Protein 5D55 (pdb70)

Sequence (290 aa):
GSADITLMMNHKYMGNLLHDGVKLATGRIICCQDTHSGFRVWINARRQEGGGAGKYIVQSTEGPQHNLRIRIGGNNGWSSSSFVEKGIQGVFNTIKEDASIFYIEVDGNQQVHPGKYLFSVSGECCYIHMQIPLCQAATITAQHTVEKLNSADITLMNHKYMGNLLHDGVKLATGRIICCQDTHSGFRVWINARQEGGGAGKYIVQSTEGPQHNLRIRIGGNGWSSSFVEKGIQGVFNTIKEDASSIFYIEVDGNQQVHPGKYLFSVSGECCYIHMDNKQEFIPLCQAATITAQHTVEKLN

B-factor: mean 34.09, std 12.56, range [4.33, 94.19]

Foldseek 3Di:
DWKDKDKAADDDDAQWFAWFAFGIKMKIFDPDFFQWKFKAWPADDPVPFAQKHWWDFPVDNPWIFIWGKDDPQWDDDRDPPDHTIMGRDRDGMDMITTTGHHTDRGDDGHTDIHMDMFTHHPPVGGDDDDDDDDDDDDDDDPD/DKDKDKAADDDPAQQFAWFAFGIKMKIFDPDFFQWKWKAWDAQAVPVVSHFGWWWFDPDDTDIFGKAKADPQWADDDPPDDGTIIGGDRDGMDMITITGHHGDRTDDGHTDIDMDMFGWHADDVDVGTDGDDDDDDDDDDDDDDDPD

Structure (mmCIF, N/CA/C/O backbone):
data_5D55
#
_entry.id   5D55
#
_cell.length_a   112.294
_cell.length_b   112.294
_cell.length_c   61.652
_cell.angle_alpha   90.00
_cell.angle_beta   90.00
_cell.angle_gamma   90.00
#
_symmetry.space_group_name_H-M   'P 43 21 2'
#
loop_
_entity.id
_entity.type
_entity.pdbx_description
1 polymer 'HdaB,HdaA (Adhesin), HUS-associated diffuse adherence'
2 non-polymer 'CITRATE ANION'
3 non-polymer 'IODIDE ION'
4 water water
#
loop_
_atom_site.group_PDB
_atom_site.id
_atom_site.type_symbol
_atom_site.label_atom_id
_atom_site.label_alt_id
_atom_site.label_comp_id
_atom_site.label_asym_id
_atom_site.label_entity_id
_atom_site.label_seq_id
_atom_site.pdbx_PDB_ins_code
_atom_site.Cartn_x
_atom_site.Cartn_y
_atom_site.Cartn_z
_atom_site.occupancy
_atom_site.B_iso_or_equiv
_atom_site.auth_seq_id
_atom_site.auth_comp_id
_atom_site.auth_asym_id
_atom_site.auth_atom_id
_atom_site.pdbx_PDB_model_num
ATOM 1 N N . GLY A 1 10 ? 25.277 0.159 9.361 1.00 57.46 -1 GLY A N 1
ATOM 2 C CA . GLY A 1 10 ? 25.063 1.152 8.342 1.00 53.78 -1 GLY A CA 1
ATOM 3 C C . GLY A 1 10 ? 26.246 2.067 8.175 1.00 54.21 -1 GLY A C 1
ATOM 4 O O . GLY A 1 10 ? 26.096 3.193 7.762 1.00 53.30 -1 GLY A O 1
ATOM 5 N N . SER A 1 11 ? 27.428 1.575 8.471 1.00 52.29 0 SER A N 1
ATOM 6 C CA . SER A 1 11 ? 28.610 2.381 8.325 1.00 52.77 0 SER A CA 1
ATOM 7 C C . SER A 1 11 ? 29.000 2.519 6.870 1.00 50.39 0 SER A C 1
ATOM 8 O O . SER A 1 11 ? 28.951 1.580 6.130 1.00 51.51 0 SER A O 1
ATOM 11 N N . ALA A 1 12 ? 29.403 3.711 6.484 1.00 45.94 1 ALA A N 1
ATOM 12 C CA . ALA A 1 12 ? 29.888 3.953 5.166 1.00 42.61 1 ALA A CA 1
ATOM 13 C C . ALA A 1 12 ? 31.298 3.451 5.010 1.00 42.32 1 ALA A C 1
ATOM 14 O O . ALA A 1 12 ? 32.0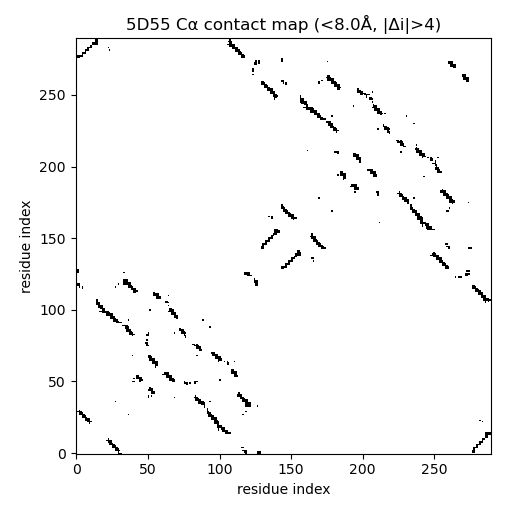12 3.308 5.949 1.00 45.16 1 ALA A O 1
ATOM 16 N N . ASP A 1 13 ? 31.677 3.216 3.757 1.00 39.88 2 ASP A N 1
ATOM 17 C CA . ASP A 1 13 ? 33.048 2.890 3.388 1.00 39.45 2 ASP A CA 1
ATOM 18 C C . ASP A 1 13 ? 33.556 3.974 2.441 1.00 36.96 2 ASP A C 1
ATOM 19 O O . ASP A 1 13 ? 32.979 4.200 1.378 1.00 34.82 2 ASP A O 1
ATOM 22 N N . ILE A 1 14 ? 34.630 4.650 2.837 1.00 35.36 3 ILE A N 1
ATOM 23 C CA . ILE A 1 14 ? 35.119 5.801 2.110 1.00 34.99 3 ILE A CA 1
ATOM 24 C C . ILE A 1 14 ? 36.576 5.678 1.619 1.00 35.37 3 ILE A C 1
ATOM 25 O O . ILE A 1 14 ? 37.462 5.419 2.373 1.00 34.78 3 ILE A O 1
ATOM 30 N N . THR A 1 15 ? 36.770 5.861 0.325 1.00 33.93 4 THR A N 1
ATOM 31 C CA . THR A 1 15 ? 38.098 5.817 -0.293 1.00 33.18 4 THR A CA 1
ATOM 32 C C . THR A 1 15 ? 38.430 7.207 -0.833 1.00 32.12 4 THR A C 1
ATOM 33 O O . THR A 1 15 ? 37.521 7.987 -1.148 1.00 28.93 4 THR A O 1
ATOM 37 N N . LEU A 1 16 ? 39.722 7.503 -0.950 1.00 30.48 5 LEU A N 1
ATOM 38 C CA . LEU A 1 16 ? 40.176 8.798 -1.441 1.00 31.48 5 LEU A CA 1
ATOM 39 C C . LEU A 1 16 ? 41.444 8.627 -2.269 1.00 31.16 5 LEU A C 1
ATOM 40 O O . LEU A 1 16 ? 42.472 8.199 -1.759 1.00 34.67 5 LEU A O 1
ATOM 45 N N . MET A 1 17 ? 41.351 8.966 -3.550 1.00 32.26 6 MET A N 1
ATOM 46 C CA A MET A 1 17 ? 42.474 8.825 -4.472 0.50 32.72 6 MET A CA 1
ATOM 47 C CA B MET A 1 17 ? 42.458 8.824 -4.495 0.50 32.90 6 MET A CA 1
ATOM 48 C C . MET A 1 17 ? 43.116 10.182 -4.762 1.00 31.64 6 MET A C 1
ATOM 49 O O . MET A 1 17 ? 42.486 11.074 -5.320 1.00 29.88 6 MET A O 1
ATOM 58 N N . ASN A 1 18 ? 44.378 10.330 -4.365 1.00 31.49 7 ASN A N 1
ATOM 59 C CA . ASN A 1 18 ? 45.138 11.554 -4.639 1.00 31.19 7 ASN A CA 1
ATOM 60 C C . ASN A 1 18 ? 45.507 11.660 -6.115 1.00 30.59 7 ASN A C 1
ATOM 61 O O . ASN A 1 18 ? 45.716 10.652 -6.772 1.00 30.80 7 ASN A O 1
ATOM 66 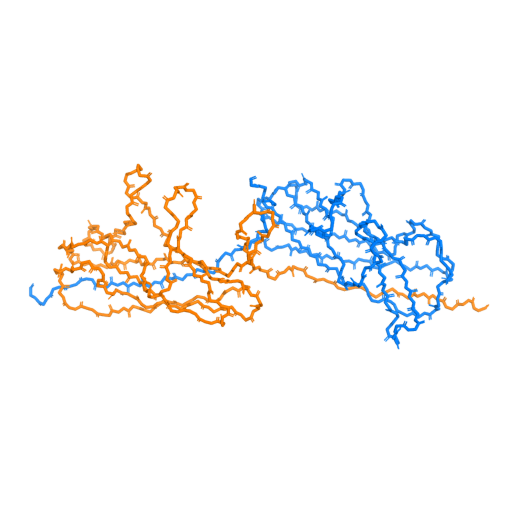N N . HIS A 1 19 ? 45.587 12.881 -6.632 1.00 29.04 8 HIS A N 1
ATOM 67 C CA . HIS A 1 19 ? 46.019 13.100 -8.008 1.00 30.24 8 HIS A CA 1
ATOM 68 C C . HIS A 1 19 ? 47.262 13.979 -8.040 1.00 30.19 8 HIS A C 1
ATOM 69 O O . HIS A 1 19 ? 47.310 15.000 -7.368 1.00 29.83 8 HIS A O 1
ATOM 76 N N . LYS A 1 20 ? 48.228 13.587 -8.829 1.00 30.42 9 LYS A N 1
ATOM 77 C CA . LYS A 1 20 ? 49.481 14.278 -8.933 1.00 32.20 9 LYS A CA 1
ATOM 78 C C . LYS A 1 20 ? 49.423 15.353 -9.981 1.00 31.46 9 LYS A C 1
ATOM 79 O O . LYS A 1 20 ? 48.889 15.153 -11.017 1.00 33.42 9 LYS A O 1
ATOM 83 N N . TYR A 1 21 ? 49.982 16.497 -9.659 1.00 32.12 10 TYR A N 1
ATOM 84 C CA . TYR A 1 21 ? 50.108 17.581 -10.603 1.00 33.58 10 TYR A CA 1
ATOM 85 C C . TYR A 1 21 ? 51.522 18.184 -10.578 1.00 33.35 10 TYR A C 1
ATOM 86 O O . TYR A 1 21 ? 52.239 18.080 -9.629 1.00 35.50 10 TYR A O 1
ATOM 95 N N . MET A 1 22 ? 51.900 18.810 -11.660 1.00 34.48 11 MET A N 1
ATOM 96 C CA . MET A 1 22 ? 53.181 19.462 -11.733 1.00 36.06 11 MET A CA 1
ATOM 97 C C . MET A 1 22 ? 53.118 20.886 -11.213 1.00 34.67 11 MET A C 1
ATOM 98 O O . MET A 1 22 ? 52.213 21.595 -11.500 1.00 34.24 11 MET A O 1
ATOM 100 N N . GLY A 1 23 ? 54.113 21.287 -10.464 1.00 33.53 12 GLY A N 1
ATOM 101 C CA . GLY A 1 23 ? 54.215 22.657 -10.045 1.00 31.81 12 GLY A CA 1
ATOM 102 C C . GLY A 1 23 ? 53.304 23.132 -8.929 1.00 30.85 12 GLY A C 1
ATOM 103 O O . GLY A 1 23 ? 52.509 22.402 -8.418 1.00 28.83 12 GLY A O 1
ATOM 104 N N . ASN A 1 24 ? 53.464 24.392 -8.563 1.00 29.22 13 ASN A N 1
ATOM 105 C CA . ASN A 1 24 ? 52.791 24.949 -7.426 1.00 27.49 13 ASN A CA 1
ATOM 106 C C . ASN A 1 24 ? 51.828 26.079 -7.693 1.00 27.46 13 ASN A C 1
ATOM 107 O O . ASN A 1 24 ? 51.463 26.780 -6.804 1.00 27.06 13 ASN A O 1
ATOM 112 N N . LEU A 1 25 ? 51.398 26.225 -8.919 1.00 26.51 14 LEU A N 1
ATOM 113 C CA . LEU A 1 25 ? 50.341 27.144 -9.208 1.00 26.01 14 LEU A CA 1
ATOM 114 C C . LEU A 1 25 ? 49.026 26.387 -9.360 1.00 26.50 14 LEU A C 1
ATOM 115 O O . LEU A 1 25 ? 48.797 25.732 -10.318 1.00 26.24 14 LEU A O 1
ATOM 120 N N . LEU A 1 26 ? 48.180 26.504 -8.360 1.00 25.12 15 LEU A N 1
ATOM 121 C CA . LEU A 1 26 ? 46.976 25.681 -8.323 1.00 24.39 15 LEU A CA 1
ATOM 122 C C . LEU A 1 26 ? 45.763 26.560 -8.637 1.00 24.28 15 LEU A C 1
ATOM 123 O O . LEU A 1 26 ? 45.406 27.446 -7.866 1.00 22.71 15 LEU A O 1
ATOM 128 N N . HIS A 1 27 ? 45.174 26.327 -9.802 1.00 25.35 16 HIS A N 1
ATOM 129 C CA . HIS A 1 27 ? 43.981 27.030 -10.244 1.00 27.50 16 HIS A CA 1
ATOM 130 C C . HIS A 1 27 ? 42.748 26.517 -9.503 1.00 26.60 16 HIS A C 1
ATOM 131 O O . HIS A 1 27 ? 42.651 25.321 -9.218 1.00 25.11 16 HIS A O 1
ATOM 138 N N . ASP A 1 28 ? 41.819 27.429 -9.201 1.00 24.81 17 ASP A N 1
ATOM 139 C CA . ASP A 1 28 ? 40.521 27.092 -8.625 1.00 25.44 17 ASP A CA 1
ATOM 140 C C . ASP A 1 28 ? 39.823 25.948 -9.373 1.00 25.26 17 ASP A C 1
ATOM 141 O O . ASP A 1 28 ? 39.794 25.930 -10.598 1.00 25.78 17 ASP A O 1
ATOM 146 N N . GLY A 1 29 ? 39.260 25.013 -8.618 1.00 25.88 18 GLY A N 1
ATOM 147 C CA . GLY A 1 29 ? 38.503 23.899 -9.200 1.00 26.66 18 GLY A CA 1
ATOM 148 C C . GLY A 1 29 ? 39.320 22.677 -9.590 1.00 28.18 18 GLY A C 1
ATOM 149 O O . GLY A 1 29 ? 38.747 21.631 -9.916 1.00 27.32 18 GLY A O 1
ATOM 150 N N . VAL A 1 30 ? 40.649 22.786 -9.563 1.00 26.99 19 VAL A N 1
ATOM 151 C CA . VAL A 1 30 ? 41.510 21.616 -9.870 1.00 27.08 19 VAL A CA 1
ATOM 152 C C . VAL A 1 30 ? 41.242 20.489 -8.864 1.00 24.83 19 VAL A C 1
ATOM 153 O O . VAL A 1 30 ? 41.205 20.733 -7.668 1.00 23.96 19 VAL A O 1
ATOM 157 N N . LYS A 1 31 ? 41.052 19.263 -9.351 1.00 26.03 20 LYS A N 1
ATOM 158 C CA . LYS A 1 31 ? 40.698 18.150 -8.467 1.00 25.72 20 LYS A CA 1
ATOM 159 C C . LYS A 1 31 ? 41.957 17.526 -7.881 1.00 25.31 20 LYS A C 1
ATOM 160 O O . LYS A 1 31 ? 42.712 16.840 -8.572 1.00 26.24 20 LYS A O 1
ATOM 166 N N . LEU A 1 32 ? 42.186 17.781 -6.605 1.00 23.21 21 LEU A N 1
ATOM 167 C CA . LEU A 1 32 ? 43.364 17.270 -5.933 1.00 23.90 21 LEU A CA 1
ATOM 168 C C . LEU A 1 32 ? 43.205 15.824 -5.501 1.00 23.25 21 LEU A C 1
ATOM 169 O O . LEU A 1 32 ? 44.197 15.091 -5.423 1.00 23.58 21 LEU A O 1
ATOM 174 N N . ALA A 1 33 ? 41.965 15.425 -5.220 1.00 22.26 22 ALA A N 1
ATOM 175 C CA . ALA A 1 33 ? 41.660 14.049 -4.843 1.00 24.10 22 ALA A CA 1
ATOM 176 C C . ALA A 1 33 ? 40.248 13.681 -5.257 1.00 25.33 22 ALA A C 1
ATOM 177 O O . ALA A 1 33 ? 39.348 14.540 -5.281 1.00 25.63 22 ALA A O 1
ATOM 179 N N . THR A 1 34 ? 40.073 12.425 -5.602 1.00 25.60 23 THR A N 1
ATOM 180 C CA . THR A 1 34 ? 38.779 11.880 -5.905 1.00 25.62 23 THR A CA 1
ATOM 181 C C . THR A 1 34 ? 38.326 10.938 -4.813 1.00 27.01 23 THR A C 1
ATOM 182 O O . THR A 1 34 ? 39.011 10.034 -4.449 1.00 28.43 23 THR A O 1
ATOM 186 N N . GLY A 1 35 ? 37.161 11.220 -4.287 1.00 25.13 24 GLY A N 1
ATOM 187 C CA . GLY A 1 35 ? 36.614 10.446 -3.222 1.00 25.74 24 GLY A CA 1
ATOM 188 C C . GLY A 1 35 ? 35.393 9.650 -3.630 1.00 26.91 24 GLY A C 1
ATOM 189 O O . GLY A 1 35 ? 34.659 10.023 -4.476 1.00 25.02 24 GLY A O 1
ATOM 190 N N . ARG A 1 36 ? 35.215 8.522 -2.977 1.00 29.82 25 ARG A N 1
ATOM 191 C CA . ARG A 1 36 ? 34.036 7.702 -3.130 1.00 32.27 25 ARG A CA 1
ATOM 192 C C . ARG A 1 36 ? 33.512 7.235 -1.783 1.00 31.35 25 ARG A C 1
ATOM 193 O O . ARG A 1 36 ? 34.253 6.791 -0.952 1.00 33.15 25 ARG A O 1
ATOM 201 N N . ILE A 1 37 ? 32.201 7.350 -1.595 1.00 29.09 26 ILE A N 1
ATOM 202 C CA . ILE A 1 37 ? 31.567 6.938 -0.348 1.00 28.25 26 ILE A CA 1
ATOM 203 C C . ILE A 1 37 ? 30.470 5.910 -0.602 1.00 28.92 26 ILE A C 1
ATOM 204 O O . ILE A 1 37 ? 29.563 6.140 -1.402 1.00 27.75 26 ILE A O 1
ATOM 209 N N . ILE A 1 38 ? 30.560 4.775 0.084 1.00 31.14 27 ILE A N 1
ATOM 210 C CA . ILE A 1 38 ? 29.576 3.709 -0.066 1.00 31.86 27 ILE A CA 1
ATOM 211 C C . ILE A 1 38 ? 28.772 3.517 1.215 1.00 31.66 27 ILE A C 1
ATOM 212 O O . ILE A 1 38 ? 29.263 3.781 2.313 1.00 31.05 27 ILE A O 1
ATOM 217 N N . CYS A 1 39 ? 27.535 3.055 1.068 1.00 33.90 28 CYS A N 1
ATOM 218 C CA A CYS A 1 39 ? 26.562 2.700 2.024 0.50 33.43 28 CYS A CA 1
ATOM 219 C CA B CYS A 1 39 ? 26.641 2.702 2.070 0.50 32.92 28 CYS A CA 1
ATOM 220 C C . CYS A 1 39 ? 25.652 1.533 1.589 1.00 33.03 28 CYS A C 1
ATOM 221 O O . CYS A 1 39 ? 24.832 1.731 0.693 1.00 31.18 28 CYS A O 1
ATOM 226 N N . GLN A 1 40 ? 25.972 0.318 2.022 1.00 34.01 29 GLN A N 1
ATOM 227 C CA . GLN A 1 40 ? 25.364 -0.881 1.457 1.00 35.27 29 GLN A CA 1
ATOM 228 C C . GLN A 1 40 ? 23.948 -1.083 1.986 1.00 35.58 29 GLN A C 1
ATOM 229 O O . GLN A 1 40 ? 23.205 -1.931 1.490 1.00 36.48 29 GLN A O 1
ATOM 231 N N . ASP A 1 41 ? 23.580 -0.299 2.994 1.00 32.80 30 ASP A N 1
ATOM 232 C CA . ASP A 1 41 ? 22.237 -0.391 3.598 1.00 32.51 30 ASP A CA 1
ATOM 233 C C . ASP A 1 41 ? 21.287 0.730 3.148 1.00 31.36 30 ASP A C 1
ATOM 234 O O . ASP A 1 41 ? 21.727 1.768 2.652 1.00 31.84 30 ASP A O 1
ATOM 238 N N . THR A 1 42 ? 19.987 0.522 3.340 1.00 30.99 31 THR A N 1
ATOM 239 C CA . THR A 1 42 ? 18.968 1.538 3.060 1.00 29.85 31 THR A CA 1
ATOM 240 C C . THR A 1 42 ? 19.375 2.906 3.639 1.00 28.45 31 THR A C 1
ATOM 241 O O . THR A 1 42 ? 19.696 3.005 4.819 1.00 28.04 31 THR A O 1
ATOM 245 N N . HIS A 1 43 ? 19.355 3.943 2.809 1.00 26.02 32 HIS A N 1
ATOM 246 C CA . HIS A 1 43 ? 19.720 5.289 3.259 1.00 26.57 32 HIS A CA 1
ATOM 247 C C . HIS A 1 43 ? 19.099 6.329 2.319 1.00 26.60 32 HIS A C 1
ATOM 248 O O . HIS A 1 43 ? 18.819 6.020 1.151 1.00 26.06 32 HIS A O 1
ATOM 255 N N . SER A 1 44 ? 18.882 7.543 2.832 1.00 26.28 33 SER A N 1
ATOM 256 C CA . SER A 1 44 ? 18.311 8.655 2.046 1.00 27.01 33 SER A CA 1
ATOM 257 C C . SER A 1 44 ? 19.376 9.469 1.319 1.00 27.04 33 SER A C 1
ATOM 258 O O . SER A 1 44 ? 19.095 10.105 0.305 1.00 27.68 33 SER A O 1
ATOM 261 N N . GLY A 1 45 ? 20.592 9.465 1.848 1.00 27.10 34 GLY A N 1
ATOM 262 C CA . GLY A 1 45 ? 21.694 10.183 1.213 1.00 26.01 34 GLY A CA 1
ATOM 263 C C . GLY A 1 45 ? 22.999 10.028 1.966 1.00 26.62 34 GLY A C 1
ATOM 264 O O . GLY A 1 45 ? 23.085 9.265 2.937 1.00 25.35 34 GLY A O 1
ATOM 265 N N . PHE A 1 46 ? 24.009 10.766 1.512 1.00 26.87 35 PHE A N 1
ATOM 266 C CA . PHE A 1 46 ? 25.351 10.744 2.107 1.00 26.53 35 PHE A CA 1
ATOM 267 C C . PHE A 1 46 ? 25.697 12.122 2.638 1.00 25.45 35 PHE A C 1
ATOM 268 O O . PHE A 1 46 ? 25.150 13.137 2.184 1.00 23.45 35 PHE A O 1
ATOM 276 N N . ARG A 1 47 ? 26.628 12.148 3.583 1.00 25.35 36 ARG A N 1
ATOM 277 C CA . ARG A 1 47 ? 27.172 13.388 4.115 1.00 25.44 36 ARG A CA 1
ATOM 278 C C . ARG A 1 47 ? 28.674 13.230 4.227 1.00 25.47 36 ARG A C 1
ATOM 279 O O . ARG A 1 47 ? 29.156 12.210 4.728 1.00 24.17 36 ARG A O 1
ATOM 287 N N . VAL A 1 48 ? 29.416 14.233 3.762 1.00 22.56 37 VAL A N 1
ATOM 288 C CA . VAL A 1 48 ? 30.875 14.149 3.732 1.00 22.91 37 VAL A CA 1
ATOM 289 C C . VAL A 1 48 ? 31.446 15.473 4.258 1.00 22.25 37 VAL A C 1
ATOM 290 O O . VAL A 1 48 ? 30.872 16.539 4.017 1.00 20.20 37 VAL A O 1
ATOM 294 N N . TRP A 1 49 ? 32.541 15.400 5.006 1.00 22.21 38 TRP A N 1
ATOM 295 C CA . TRP A 1 49 ? 33.250 16.597 5.453 1.00 22.17 38 TRP A CA 1
ATOM 296 C C . TRP A 1 49 ? 34.746 16.360 5.513 1.00 24.70 38 TRP A C 1
ATOM 297 O O . TRP A 1 49 ? 35.211 15.207 5.425 1.00 23.70 38 TRP A O 1
ATOM 308 N N . ILE A 1 50 ? 35.491 17.460 5.630 1.00 24.28 39 ILE A N 1
ATOM 309 C CA . ILE A 1 50 ? 36.937 17.405 5.821 1.00 25.90 39 ILE A CA 1
ATOM 310 C C . ILE A 1 50 ? 37.237 17.760 7.265 1.00 25.15 39 ILE A C 1
ATOM 311 O O . ILE A 1 50 ? 36.664 18.703 7.815 1.00 25.62 39 ILE A O 1
ATOM 316 N N . ASN A 1 51 ? 38.124 16.994 7.880 1.00 25.74 40 ASN A N 1
ATOM 317 C CA . ASN A 1 51 ? 38.598 17.297 9.217 1.00 27.45 40 ASN A CA 1
ATOM 318 C C . ASN A 1 51 ? 39.755 18.282 9.103 1.00 30.20 40 ASN A C 1
ATOM 319 O O . ASN A 1 51 ? 40.927 17.899 9.071 1.00 29.38 40 ASN A O 1
ATOM 324 N N . ALA A 1 52 ? 39.387 19.557 9.034 1.00 29.76 41 ALA A N 1
ATOM 325 C CA . ALA A 1 52 ? 40.317 20.651 8.857 1.00 30.37 41 ALA A CA 1
ATOM 326 C C . ALA A 1 52 ? 39.626 21.913 9.336 1.00 32.14 41 ALA A C 1
ATOM 327 O O . ALA A 1 52 ? 38.389 21.966 9.396 1.00 29.58 41 ALA A O 1
ATOM 329 N N . ARG A 1 53 ? 40.382 22.953 9.652 1.00 33.44 42 ARG A N 1
ATOM 330 C CA A ARG A 1 53 ? 39.930 24.225 10.087 0.50 34.81 42 ARG A CA 1
ATOM 331 C CA B ARG A 1 53 ? 39.943 24.226 10.084 0.50 34.99 42 ARG A CA 1
ATOM 332 C C . ARG A 1 53 ? 39.127 24.812 8.946 1.00 34.25 42 ARG A C 1
ATOM 333 O O . ARG A 1 53 ? 39.372 24.492 7.829 1.00 30.17 42 ARG A O 1
ATOM 342 N N . GLN A 1 54 ? 38.273 25.751 9.274 1.00 38.30 43 GLN A N 1
ATOM 343 C CA . GLN A 1 54 ? 37.485 26.438 8.260 1.00 43.14 43 GLN A CA 1
ATOM 344 C C . GLN A 1 54 ? 37.662 27.931 8.152 1.00 47.06 43 GLN A C 1
ATOM 345 O O . GLN A 1 54 ? 37.841 28.620 9.124 1.00 46.27 43 GLN A O 1
ATOM 351 N N . GLU A 1 55 ? 37.607 28.429 6.921 1.00 53.73 44 GLU A N 1
ATOM 352 C CA . GLU A 1 55 ? 37.763 29.855 6.664 1.00 59.15 44 GLU A CA 1
ATOM 353 C C . GLU A 1 55 ? 36.467 30.610 6.941 1.00 66.18 44 GLU A C 1
ATOM 354 O O . GLU A 1 55 ? 36.473 31.827 7.126 1.00 63.48 44 GLU A O 1
ATOM 356 N N . GLY A 1 56 ? 35.357 29.880 6.968 1.00 67.08 45 GLY A N 1
ATOM 357 C CA . GLY A 1 56 ? 34.058 30.475 7.221 1.00 76.48 45 GLY A CA 1
ATOM 358 C C . GLY A 1 56 ? 33.616 31.376 6.085 1.00 82.89 45 GLY A C 1
ATOM 359 O O . GLY A 1 56 ? 32.676 32.158 6.229 1.00 86.08 45 GLY A O 1
ATOM 360 N N . GLY A 1 57 ? 34.298 31.265 4.949 1.00 86.28 46 GLY A N 1
ATOM 361 C CA . GLY A 1 57 ? 33.976 32.070 3.785 1.00 88.95 46 GLY A CA 1
ATOM 362 C C . GLY A 1 57 ? 32.523 31.784 3.465 1.00 87.18 46 GLY A C 1
ATOM 363 O O . GLY A 1 57 ? 31.660 32.647 3.625 1.00 85.12 46 GLY A O 1
ATOM 364 N N . GLY A 1 58 ? 32.248 30.568 3.009 1.00 83.53 47 GLY A N 1
ATOM 365 C CA . GLY A 1 58 ? 30.897 30.167 2.667 1.00 80.24 47 GLY A CA 1
ATOM 366 C C . GLY A 1 58 ? 30.408 28.873 3.287 1.00 76.33 47 GLY A C 1
ATOM 367 O O . GLY A 1 58 ? 29.620 28.885 4.231 1.00 83.98 47 GLY A O 1
ATOM 368 N N . ALA A 1 59 ? 30.873 27.751 2.745 1.00 72.37 48 ALA A N 1
ATOM 369 C CA . ALA A 1 59 ? 30.467 26.439 3.235 1.00 69.96 48 ALA A CA 1
ATOM 370 C C . ALA A 1 59 ? 31.378 25.349 2.681 1.00 64.04 48 ALA A C 1
ATOM 371 O O . ALA A 1 59 ? 31.905 25.469 1.575 1.00 50.19 48 ALA A O 1
ATOM 373 N N . GLY A 1 60 ? 31.559 24.285 3.458 1.00 63.85 49 GLY A N 1
ATOM 374 C CA . GLY A 1 60 ? 32.403 23.177 3.048 1.00 55.63 49 GLY A CA 1
ATOM 375 C C . GLY A 1 60 ? 33.805 23.567 2.624 1.00 50.84 49 GLY A C 1
ATOM 376 O O . GLY A 1 60 ? 34.570 22.735 2.135 1.00 44.84 49 GLY A O 1
ATOM 377 N N . LYS A 1 61 ? 34.143 24.839 2.811 1.00 41.57 50 LYS A N 1
ATOM 378 C CA . LYS A 1 61 ? 35.461 25.342 2.446 1.00 44.12 50 LYS A CA 1
ATOM 379 C C . LYS A 1 61 ? 36.346 24.889 3.602 1.00 40.85 50 LYS A C 1
ATOM 380 O O . LYS A 1 61 ? 35.859 24.614 4.698 1.00 38.34 50 LYS A O 1
ATOM 385 N N . TYR A 1 62 ? 37.649 24.813 3.349 1.00 28.89 51 TYR A N 1
ATOM 386 C CA . TYR A 1 62 ? 38.607 24.390 4.371 1.00 27.14 51 TYR A CA 1
ATOM 387 C C . TYR A 1 62 ? 40.015 24.920 4.128 1.00 25.29 51 TYR A C 1
ATOM 388 O O . TYR A 1 62 ? 40.361 25.285 3.006 1.00 24.83 51 TYR A O 1
ATOM 397 N N . ILE A 1 63 ? 40.809 24.966 5.193 1.00 26.92 52 ILE A N 1
ATOM 398 C CA . ILE A 1 63 ? 42.223 25.323 5.104 1.00 28.17 52 ILE A CA 1
ATOM 399 C C . ILE A 1 63 ? 43.041 24.187 5.714 1.00 28.15 52 ILE A C 1
ATOM 400 O O . ILE A 1 63 ? 42.866 23.859 6.884 1.00 29.70 52 ILE A O 1
ATOM 405 N N . VAL A 1 64 ? 43.923 23.596 4.909 1.00 27.13 53 VAL A N 1
ATOM 406 C CA . VAL A 1 64 ? 44.803 22.510 5.350 1.00 27.57 53 VAL A CA 1
ATOM 407 C C . VAL A 1 64 ? 46.241 23.029 5.514 1.00 28.61 53 VAL A C 1
ATOM 408 O O . VAL A 1 64 ? 46.734 23.777 4.677 1.00 27.96 53 VAL A O 1
ATOM 412 N N . GLN A 1 65 ? 46.886 22.657 6.616 1.00 28.76 54 GLN A N 1
ATOM 413 C CA . GLN A 1 65 ? 48.281 23.016 6.866 1.00 31.10 54 GLN A CA 1
ATOM 414 C C . GLN A 1 65 ? 49.217 21.977 6.257 1.00 30.88 54 GLN A C 1
ATOM 415 O O . GLN A 1 65 ? 48.885 20.796 6.213 1.00 31.48 54 GLN A O 1
ATOM 418 N N . SER A 1 66 ? 50.383 22.410 5.787 1.00 29.75 55 SER A N 1
ATOM 419 C CA . SER A 1 66 ? 51.401 21.466 5.333 1.00 30.14 55 SER A CA 1
ATOM 420 C C . SER A 1 66 ? 51.836 20.631 6.531 1.00 31.83 55 SER A C 1
ATOM 421 O O . SER A 1 66 ? 51.698 21.059 7.673 1.00 33.18 55 SER A O 1
ATOM 424 N N . THR A 1 67 ? 52.354 19.440 6.260 1.00 34.44 56 THR A N 1
ATOM 425 C CA . THR A 1 67 ? 52.767 18.498 7.303 1.00 36.75 56 THR A CA 1
ATOM 426 C C . THR A 1 67 ? 53.866 19.079 8.205 1.00 37.85 56 THR A C 1
ATOM 427 O O . THR A 1 67 ? 54.002 18.688 9.365 1.00 40.97 56 THR A O 1
ATOM 431 N N . GLU A 1 68 ? 54.583 20.054 7.707 1.00 38.62 57 GLU A N 1
ATOM 432 C CA . GLU A 1 68 ? 55.553 20.776 8.498 1.00 42.07 57 GLU A CA 1
ATOM 433 C C . GLU A 1 68 ? 54.989 21.790 9.493 1.00 44.61 57 GLU A C 1
ATOM 434 O O . GLU A 1 68 ? 55.709 22.319 10.274 1.00 44.12 57 GLU A O 1
ATOM 436 N N . GLY A 1 69 ? 53.694 22.061 9.455 1.00 47.37 58 GLY A N 1
ATOM 437 C CA . GLY A 1 69 ? 53.093 23.050 10.319 1.00 48.27 58 GLY A CA 1
ATOM 438 C C . GLY A 1 69 ? 52.321 24.137 9.600 1.00 50.09 58 GLY A C 1
ATOM 439 O O . GLY A 1 69 ? 52.345 24.252 8.391 1.00 47.85 58 GLY A O 1
ATOM 440 N N . PRO A 1 70 ? 51.651 24.954 10.391 1.00 51.85 59 PRO A N 1
ATOM 441 C CA . PRO A 1 70 ? 50.691 25.955 9.941 1.00 50.90 59 PRO A CA 1
ATOM 442 C C . PRO A 1 70 ? 51.279 27.223 9.342 1.00 51.25 59 PRO A C 1
ATOM 443 O O . PRO A 1 70 ? 50.564 28.169 9.079 1.00 48.91 59 PRO A O 1
ATOM 447 N N . GLN A 1 71 ? 52.554 27.225 9.082 1.00 47.94 60 GLN A N 1
ATOM 448 C CA . GLN A 1 71 ? 53.098 28.343 8.422 1.00 46.88 60 GLN A CA 1
ATOM 449 C C . GLN A 1 71 ? 52.775 28.331 6.946 1.00 41.61 60 GLN A C 1
ATOM 450 O O . GLN A 1 71 ? 52.959 29.323 6.327 1.00 43.32 60 GLN A O 1
ATOM 456 N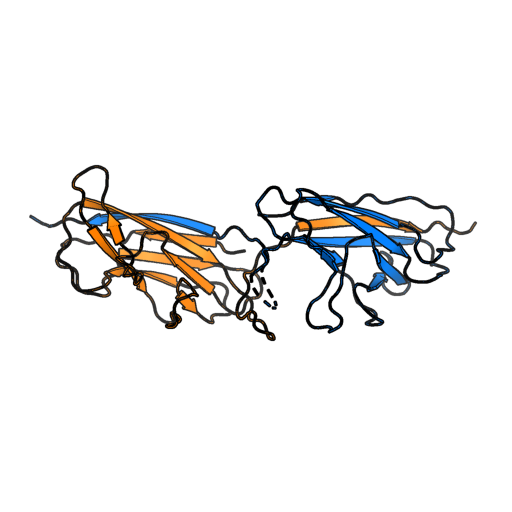 N . HIS A 1 72 ? 52.278 27.227 6.396 1.00 36.89 61 HIS A N 1
ATOM 457 C CA . HIS A 1 72 ? 51.862 27.158 4.985 1.00 34.15 61 HIS A CA 1
ATOM 458 C C . HIS A 1 72 ? 50.498 26.507 4.777 1.00 32.45 61 HIS A C 1
ATOM 459 O O . HIS A 1 72 ? 50.343 25.403 5.135 1.00 33.77 61 HIS A O 1
ATOM 466 N N . ASN A 1 73 ? 49.541 27.215 4.192 1.00 31.37 62 ASN A N 1
ATOM 467 C CA . ASN A 1 73 ? 48.157 26.755 4.023 1.00 29.88 62 ASN A CA 1
ATOM 468 C C . ASN A 1 73 ? 47.842 26.342 2.598 1.00 25.51 62 ASN A C 1
ATOM 469 O O . ASN A 1 73 ? 48.426 26.853 1.632 1.00 24.40 62 ASN A O 1
ATOM 474 N N . LEU A 1 74 ? 46.863 25.461 2.482 1.00 23.33 63 LEU A N 1
ATOM 475 C CA . LEU A 1 74 ? 46.248 25.127 1.209 1.00 21.81 63 LEU A CA 1
ATOM 476 C C . LEU A 1 74 ? 44.740 25.183 1.384 1.00 21.18 63 LEU A C 1
ATOM 477 O O . LEU A 1 74 ? 44.191 24.495 2.248 1.00 21.26 63 LEU A O 1
ATOM 482 N N . ARG A 1 75 ? 44.076 26.007 0.570 1.00 21.02 64 ARG A N 1
ATOM 483 C CA . ARG A 1 75 ? 42.623 26.185 0.669 1.00 21.46 64 ARG A CA 1
ATOM 484 C C . ARG A 1 75 ? 41.896 25.300 -0.328 1.00 21.38 64 ARG A C 1
ATOM 485 O O . ARG A 1 75 ? 42.178 25.332 -1.531 1.00 20.10 64 ARG A O 1
ATOM 493 N N . ILE A 1 76 ? 40.961 24.518 0.205 1.00 21.73 65 ILE A N 1
ATOM 494 C CA . ILE A 1 76 ? 40.279 23.462 -0.536 1.00 22.22 65 ILE A CA 1
ATOM 495 C C . ILE A 1 76 ? 38.769 23.450 -0.245 1.00 21.92 65 ILE A C 1
ATOM 496 O O . ILE A 1 76 ? 38.307 24.075 0.715 1.00 23.04 65 ILE A O 1
ATOM 501 N N . ARG A 1 77 ? 38.015 22.731 -1.073 1.00 22.05 66 ARG A N 1
ATOM 502 C CA . ARG A 1 77 ? 36.582 22.588 -0.871 1.00 24.52 66 ARG A CA 1
ATOM 503 C C . ARG A 1 77 ? 36.141 21.223 -1.392 1.00 25.32 66 ARG A C 1
ATOM 504 O O . ARG A 1 77 ? 36.816 20.620 -2.230 1.00 24.77 66 ARG A O 1
ATOM 512 N N . ILE A 1 78 ? 35.005 20.741 -0.902 1.00 24.60 67 ILE A N 1
ATOM 513 C CA . ILE A 1 78 ? 34.396 19.539 -1.489 1.00 26.11 67 ILE A CA 1
ATOM 514 C C . ILE A 1 78 ? 33.511 19.966 -2.651 1.00 26.37 67 ILE A C 1
ATOM 515 O O . ILE A 1 78 ? 32.689 20.887 -2.520 1.00 27.32 67 ILE A O 1
ATOM 520 N N . GLY A 1 79 ? 33.719 19.330 -3.799 1.00 24.83 68 GLY A N 1
ATOM 521 C CA . GLY A 1 79 ? 32.915 19.600 -4.986 1.00 24.10 68 GLY A CA 1
ATOM 522 C C . GLY A 1 79 ? 32.274 18.339 -5.548 1.00 24.32 68 GLY A C 1
ATOM 523 O O . GLY A 1 79 ? 32.501 17.222 -5.039 1.00 22.64 68 GLY A O 1
ATOM 524 N N . GLY A 1 80 ? 31.472 18.549 -6.591 1.00 23.59 69 GLY A N 1
ATOM 525 C CA . GLY A 1 80 ? 30.845 17.492 -7.373 1.00 26.91 69 GLY A CA 1
ATOM 526 C C . GLY A 1 80 ? 29.371 17.775 -7.562 1.00 26.97 69 GLY A C 1
ATOM 527 O O . GLY A 1 80 ? 28.743 18.391 -6.696 1.00 27.30 69 GLY A O 1
ATOM 528 N N . ASN A 1 81 ? 28.828 17.346 -8.700 1.00 28.33 70 ASN A N 1
ATOM 529 C CA A ASN A 1 81 ? 27.391 17.456 -8.938 0.50 29.28 70 ASN A CA 1
ATOM 530 C CA B ASN A 1 81 ? 27.385 17.392 -8.980 0.50 28.83 70 ASN A CA 1
ATOM 531 C C . ASN A 1 81 ? 26.593 16.732 -7.859 1.00 28.23 70 ASN A C 1
ATOM 532 O O . ASN A 1 81 ? 27.011 15.691 -7.343 1.00 26.67 70 ASN A O 1
ATOM 541 N N . GLY A 1 82 ? 25.455 17.325 -7.492 1.00 26.79 71 GLY A N 1
ATOM 542 C CA . GLY A 1 82 ? 24.550 16.714 -6.532 1.00 25.47 71 GLY A CA 1
ATOM 543 C C . GLY A 1 82 ? 24.774 17.063 -5.072 1.00 24.21 71 GLY A C 1
ATOM 544 O O . GLY A 1 82 ? 23.902 16.803 -4.243 1.00 24.70 71 GLY A O 1
ATOM 545 N N . TRP A 1 83 ? 25.932 17.639 -4.751 1.00 21.60 72 TRP A N 1
ATOM 546 C CA . TRP A 1 83 ? 26.269 17.936 -3.363 1.00 21.31 72 TRP A CA 1
ATOM 547 C C . TRP A 1 83 ? 25.787 19.327 -2.989 1.00 21.27 72 TRP A C 1
ATOM 548 O O . TRP A 1 83 ? 25.941 20.268 -3.768 1.00 21.87 72 TRP A O 1
ATOM 559 N N . SER A 1 84 ? 25.200 19.430 -1.800 1.00 21.40 73 SER A N 1
ATOM 560 C CA A SER A 1 84 ? 24.655 20.676 -1.259 0.50 21.52 73 SER A CA 1
ATOM 561 C CA B SER A 1 84 ? 24.721 20.703 -1.290 0.50 21.47 73 SER A CA 1
ATOM 562 C C . SER A 1 84 ? 25.248 20.960 0.119 1.00 20.86 73 SER A C 1
ATOM 563 O O . SER A 1 84 ? 25.670 20.038 0.818 1.00 21.66 73 SER A O 1
ATOM 568 N N . SER A 1 85 ? 25.251 22.222 0.522 1.00 21.13 74 SER A N 1
ATOM 569 C CA A SER A 1 85 ? 25.552 22.583 1.907 0.50 20.62 74 SER A CA 1
ATOM 570 C CA B SER A 1 85 ? 25.554 22.591 1.909 0.50 20.27 74 SER A CA 1
ATOM 571 C C . SER A 1 85 ? 24.470 23.514 2.422 1.00 21.08 74 SER A C 1
ATOM 572 O O . SER A 1 85 ? 23.915 24.292 1.663 1.00 20.23 74 SER A O 1
ATOM 577 N N . PHE A 1 86 ? 24.171 23.414 3.712 1.00 21.83 75 PHE A N 1
ATOM 578 C CA . PHE A 1 86 ? 23.230 24.311 4.346 1.00 22.96 75 PHE A CA 1
ATOM 579 C C . PHE A 1 86 ? 23.870 25.685 4.447 1.00 24.50 75 PHE A C 1
ATOM 580 O O . PHE A 1 86 ? 25.093 25.811 4.652 1.00 22.34 75 PHE A O 1
ATOM 588 N N . VAL A 1 87 ? 23.051 26.710 4.288 1.00 25.46 76 VAL A N 1
ATOM 589 C CA . VAL A 1 87 ? 23.573 28.076 4.272 1.00 29.16 76 VAL A CA 1
ATOM 590 C C . VAL A 1 87 ? 23.928 28.588 5.673 1.00 31.61 76 VAL A C 1
ATOM 591 O O . VAL A 1 87 ? 24.744 29.493 5.807 1.00 32.66 76 VAL A O 1
ATOM 595 N N . GLU A 1 88 ? 23.325 28.023 6.692 1.00 34.40 77 GLU A N 1
ATOM 596 C CA . GLU A 1 88 ? 23.634 28.368 8.054 1.00 39.61 77 GLU A CA 1
ATOM 597 C C . GLU A 1 88 ? 24.739 27.484 8.585 1.00 38.95 77 GLU A C 1
ATOM 598 O O . GLU A 1 88 ? 24.792 26.327 8.297 1.00 35.66 77 GLU A O 1
ATOM 604 N N . LYS A 1 89 ? 25.621 28.057 9.382 1.00 43.76 78 LYS A N 1
ATOM 605 C CA . LYS A 1 89 ? 26.740 27.314 9.949 1.00 47.14 78 LYS A CA 1
ATOM 606 C C . LYS A 1 89 ? 26.417 26.093 10.831 1.00 49.69 78 LYS A C 1
ATOM 607 O O . LYS A 1 89 ? 27.234 25.225 10.995 1.00 53.27 78 LYS A O 1
ATOM 610 N N . GLY A 1 90 ? 25.227 26.011 11.380 1.00 48.65 79 GLY A N 1
ATOM 611 C CA . GLY A 1 90 ? 24.893 24.907 12.256 1.00 50.33 79 GLY A CA 1
ATOM 612 C C . GLY A 1 90 ? 25.047 23.468 11.794 1.00 52.09 79 GLY A C 1
ATOM 613 O O . GLY A 1 90 ? 25.281 22.587 12.598 1.00 53.59 79 GLY A O 1
ATOM 614 N N . ILE A 1 91 ? 24.891 23.213 10.508 1.00 49.24 80 ILE A N 1
ATOM 615 C CA . ILE A 1 91 ? 25.135 21.890 9.993 1.00 47.81 80 ILE A CA 1
ATOM 616 C C . ILE A 1 91 ? 26.326 21.951 9.080 1.00 44.99 80 ILE A C 1
ATOM 617 O O . ILE A 1 91 ? 26.387 22.769 8.225 1.00 45.62 80 ILE A O 1
ATOM 622 N N . GLN A 1 92 ? 27.288 21.095 9.309 1.00 41.49 81 GLN A N 1
ATOM 623 C CA . GLN A 1 92 ? 28.565 21.118 8.597 1.00 39.43 81 GLN A CA 1
ATOM 624 C C . GLN A 1 92 ? 28.706 20.051 7.504 1.00 34.57 81 GLN A C 1
ATOM 625 O O . GLN A 1 92 ? 28.008 19.042 7.520 1.00 36.09 81 GLN A O 1
ATOM 631 N N . GLY A 1 93 ? 29.608 20.309 6.560 1.00 32.39 82 GLY A N 1
ATOM 632 C CA . GLY A 1 93 ? 29.909 19.394 5.449 1.00 30.77 82 GLY A CA 1
ATOM 633 C C . GLY A 1 93 ? 28.934 19.495 4.285 1.00 26.84 82 GLY A C 1
ATOM 634 O O . GLY A 1 93 ? 28.111 20.417 4.213 1.00 26.04 82 GLY A O 1
ATOM 635 N N . VAL A 1 94 ? 29.029 18.553 3.363 1.00 23.74 83 VAL A N 1
ATOM 636 C CA . VAL A 1 94 ? 28.157 18.560 2.185 1.00 23.66 83 VAL A CA 1
ATOM 637 C C . VAL A 1 94 ? 27.252 17.332 2.203 1.00 24.28 83 VAL A C 1
ATOM 638 O O . VAL A 1 94 ? 27.633 16.290 2.744 1.00 22.27 83 VAL A O 1
ATOM 642 N N . PHE A 1 95 ? 26.058 17.468 1.622 1.00 24.61 84 PHE A N 1
ATOM 643 C CA . PHE A 1 95 ? 25.052 16.411 1.622 1.00 26.05 84 PHE A CA 1
ATOM 644 C C . PHE A 1 95 ? 24.567 16.132 0.218 1.00 26.76 84 PHE A C 1
ATOM 645 O O . PHE A 1 95 ? 24.554 17.022 -0.636 1.00 26.07 84 PHE A O 1
ATOM 653 N N . ASN A 1 96 ? 24.124 14.899 -0.016 1.00 26.40 85 ASN A N 1
ATOM 654 C CA . ASN A 1 96 ? 23.340 14.618 -1.206 1.00 27.52 85 ASN A CA 1
ATOM 655 C C . ASN A 1 96 ? 22.117 13.762 -0.863 1.00 30.29 85 ASN A C 1
ATOM 656 O O . ASN A 1 96 ? 21.962 13.317 0.281 1.00 30.94 85 ASN A O 1
ATOM 661 N N . THR A 1 97 ? 21.245 13.551 -1.842 1.00 31.92 86 THR A N 1
ATOM 662 C CA . THR A 1 97 ? 20.043 12.754 -1.624 1.00 33.30 86 THR A CA 1
ATOM 663 C C . THR A 1 97 ? 20.093 11.478 -2.456 1.00 34.30 86 THR A C 1
ATOM 664 O O . THR A 1 97 ? 19.085 11.051 -3.014 1.00 35.95 86 THR A O 1
ATOM 668 N N . ILE A 1 98 ? 21.269 10.867 -2.528 1.00 33.73 87 ILE A N 1
ATOM 669 C CA . ILE A 1 98 ? 21.460 9.684 -3.360 1.00 35.18 87 ILE A CA 1
ATOM 670 C C . ILE A 1 98 ? 21.163 8.406 -2.561 1.00 33.55 87 ILE A C 1
ATOM 671 O O . ILE A 1 98 ? 21.782 8.158 -1.529 1.00 31.84 87 ILE A O 1
ATOM 676 N N . LYS A 1 99 ? 20.187 7.633 -3.040 1.00 34.19 88 LYS A N 1
ATOM 677 C CA . LYS A 1 99 ? 19.771 6.379 -2.406 1.00 34.51 88 LYS A CA 1
ATOM 678 C C . LYS A 1 99 ? 20.577 5.171 -2.889 1.00 34.52 88 LYS A C 1
ATOM 679 O O . LYS A 1 99 ? 20.518 4.104 -2.279 1.00 35.02 88 LYS A O 1
ATOM 685 N N . GLU A 1 100 ? 21.321 5.343 -3.980 1.00 35.61 89 GLU A N 1
ATOM 686 C CA . GLU A 1 100 ? 22.200 4.299 -4.519 1.00 37.81 89 GLU A CA 1
ATOM 687 C C . GLU A 1 100 ? 23.359 4.004 -3.567 1.00 35.08 89 GLU A C 1
ATOM 688 O O . GLU A 1 100 ? 23.570 4.742 -2.607 1.00 35.17 89 GLU A O 1
ATOM 694 N N . ASP A 1 101 ? 24.109 2.968 -3.863 1.00 33.54 90 ASP A N 1
ATOM 695 C CA . ASP A 1 101 ? 25.133 2.471 -2.994 1.00 33.21 90 ASP A CA 1
ATOM 696 C C . ASP A 1 101 ? 26.298 3.441 -2.844 1.00 31.66 90 ASP A C 1
ATOM 697 O O . ASP A 1 101 ? 26.891 3.517 -1.824 1.00 30.49 90 ASP A O 1
ATOM 702 N N . ALA A 1 102 ? 26.629 4.140 -3.905 1.00 32.03 91 ALA A N 1
ATOM 703 C CA . ALA A 1 102 ? 27.854 4.918 -3.964 1.00 33.70 91 ALA A CA 1
ATOM 704 C C . ALA A 1 102 ? 27.674 6.346 -4.424 1.00 33.01 91 ALA A C 1
ATOM 705 O O . ALA A 1 102 ? 26.836 6.639 -5.219 1.00 31.42 91 ALA A O 1
ATOM 707 N N . SER A 1 103 ? 28.507 7.231 -3.887 1.00 31.61 92 SER A N 1
ATOM 708 C CA . SER A 1 103 ? 28.489 8.642 -4.255 1.00 30.97 92 SER A CA 1
ATOM 709 C C . SER A 1 103 ? 29.916 9.169 -4.363 1.00 28.99 92 SER A C 1
ATOM 710 O O . SER A 1 103 ? 30.737 8.944 -3.474 1.00 30.09 92 SER A O 1
ATOM 713 N N . ILE A 1 104 ? 30.209 9.865 -5.456 1.00 26.29 93 ILE A N 1
ATOM 714 C CA . ILE A 1 104 ? 31.555 10.370 -5.700 1.00 27.66 93 ILE A CA 1
ATOM 715 C C . ILE A 1 104 ? 31.680 11.864 -5.412 1.00 25.13 93 ILE A C 1
ATOM 716 O O . ILE A 1 104 ? 30.800 12.651 -5.760 1.00 23.70 93 ILE A O 1
ATOM 721 N N . PHE A 1 105 ? 32.785 12.243 -4.778 1.00 24.29 94 PHE A N 1
ATOM 722 C CA . PHE A 1 105 ? 33.068 13.644 -4.483 1.00 24.16 94 PHE A CA 1
ATOM 723 C C . PHE A 1 105 ? 34.528 13.977 -4.818 1.00 24.50 94 PHE A C 1
ATOM 724 O O . PHE A 1 105 ? 35.345 13.078 -5.038 1.00 25.89 94 PHE A O 1
ATOM 732 N N . TYR A 1 106 ? 34.843 15.268 -4.844 1.00 24.45 95 TYR A N 1
ATOM 733 C CA . TYR A 1 106 ? 36.204 15.740 -5.128 1.00 24.87 95 TYR A CA 1
ATOM 734 C C . TYR A 1 106 ? 36.696 16.694 -4.061 1.00 25.79 95 TYR A C 1
ATOM 735 O O . TYR A 1 106 ? 35.909 17.474 -3.502 1.00 24.61 95 TYR A O 1
ATOM 744 N N . ILE A 1 107 ? 37.999 16.628 -3.777 1.00 24.06 96 ILE A N 1
ATOM 745 C CA . ILE A 1 107 ? 38.656 17.682 -3.010 1.00 23.33 96 ILE A CA 1
ATOM 746 C C . ILE A 1 107 ? 39.245 18.586 -4.077 1.00 23.06 96 ILE A C 1
ATOM 747 O O . ILE A 1 107 ? 40.045 1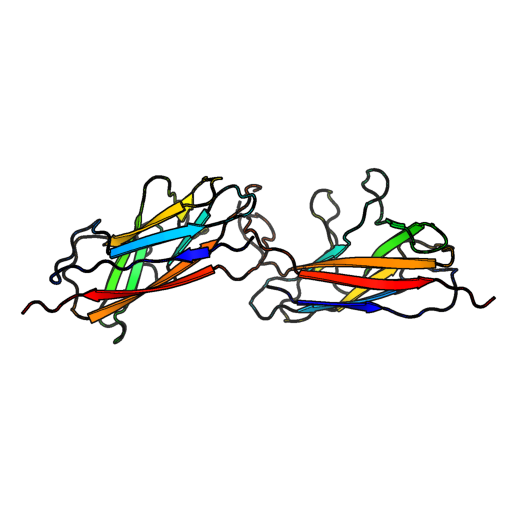8.141 -4.913 1.00 22.31 96 ILE A O 1
ATOM 752 N N . GLU A 1 108 ? 38.787 19.832 -4.105 1.00 20.98 97 GLU A N 1
ATOM 753 C CA . GLU A 1 108 ? 39.179 20.739 -5.175 1.00 21.69 97 GLU A CA 1
ATOM 754 C C . GLU A 1 108 ? 39.897 21.949 -4.601 1.00 19.85 97 GLU A C 1
ATOM 755 O O . GLU A 1 108 ? 39.628 22.355 -3.485 1.00 20.19 97 GLU A O 1
ATOM 761 N N . VAL A 1 109 ? 40.783 22.533 -5.391 1.00 20.85 98 VAL A N 1
ATOM 762 C CA . VAL A 1 109 ? 41.401 23.797 -5.011 1.00 20.17 98 VAL A CA 1
ATOM 763 C C . VAL A 1 109 ? 40.326 24.866 -4.865 1.00 20.42 98 VAL A C 1
ATOM 764 O O . VAL A 1 109 ? 39.501 25.068 -5.762 1.00 21.85 98 VAL A O 1
ATOM 768 N N . ASP A 1 110 ? 40.326 25.541 -3.725 1.00 20.51 99 ASP A N 1
ATOM 769 C CA . ASP A 1 110 ? 39.369 26.595 -3.485 1.00 21.03 99 ASP A CA 1
ATOM 770 C C . ASP A 1 110 ? 40.039 27.961 -3.712 1.00 20.54 99 ASP A C 1
ATOM 771 O O . ASP A 1 110 ? 40.625 28.502 -2.805 1.00 19.68 99 ASP A O 1
ATOM 776 N N . GLY A 1 111 ? 39.942 28.485 -4.932 1.00 20.81 100 GLY 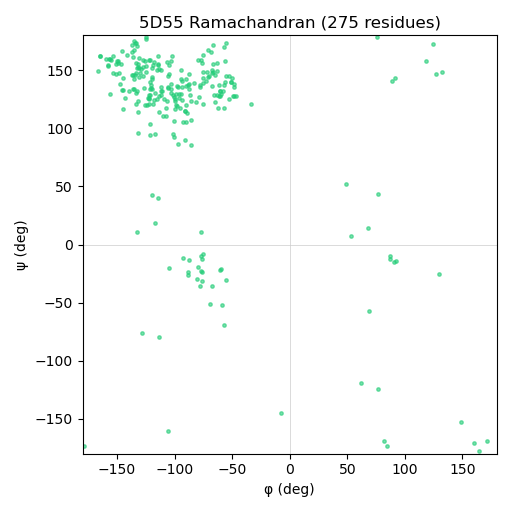A N 1
ATOM 777 C CA . GLY A 1 111 ? 40.547 29.779 -5.309 1.00 22.78 100 GLY A CA 1
ATOM 778 C C . GLY A 1 111 ? 41.952 29.596 -5.875 1.00 21.65 100 GLY A C 1
ATOM 779 O O . GLY A 1 111 ? 42.689 28.756 -5.390 1.00 21.57 100 GLY A O 1
ATOM 780 N N . ASN A 1 112 ? 42.329 30.399 -6.875 1.00 22.83 101 ASN A N 1
ATOM 781 C CA . ASN A 1 112 ? 43.688 30.362 -7.434 1.00 22.74 101 ASN A CA 1
ATOM 782 C C . ASN A 1 112 ? 44.716 30.624 -6.346 1.00 22.38 101 ASN A C 1
ATOM 783 O O . ASN A 1 112 ? 44.581 31.585 -5.586 1.00 22.78 101 ASN A O 1
ATOM 788 N N . GLN A 1 113 ? 45.745 29.779 -6.294 1.00 21.61 102 GLN A N 1
ATOM 789 C CA . GLN A 1 113 ? 46.738 29.789 -5.210 1.00 22.08 102 GLN A CA 1
ATOM 790 C C . GLN A 1 113 ? 48.136 29.450 -5.712 1.00 22.21 102 GLN A C 1
ATOM 791 O O . GLN A 1 113 ? 48.321 28.478 -6.451 1.00 23.18 102 GLN A O 1
ATOM 797 N N . GLN A 1 114 ? 49.113 30.245 -5.292 1.00 23.46 103 GLN A N 1
ATOM 798 C CA . GLN A 1 114 ? 50.521 29.856 -5.376 1.00 23.78 103 GLN A CA 1
ATOM 799 C C . GLN A 1 114 ? 50.855 29.203 -4.037 1.00 23.84 103 GLN A C 1
ATOM 800 O O . GLN A 1 114 ? 50.979 29.890 -3.022 1.00 25.25 103 GLN A O 1
ATOM 806 N N . VAL A 1 115 ? 50.969 27.878 -4.037 1.00 24.74 104 VAL A N 1
ATOM 807 C CA . VAL A 1 115 ? 51.091 27.092 -2.807 1.00 24.66 104 VAL A CA 1
ATOM 808 C C . VAL A 1 115 ? 52.542 26.744 -2.487 1.00 25.37 104 VAL A C 1
ATOM 809 O O . VAL A 1 115 ? 53.300 26.372 -3.380 1.00 26.14 104 VAL A O 1
ATOM 813 N N . HIS A 1 116 ? 52.929 26.872 -1.215 1.00 26.21 105 HIS A N 1
ATOM 814 C CA . HIS A 1 116 ? 54.266 26.494 -0.791 1.00 29.91 105 HIS A CA 1
ATOM 815 C C . HIS A 1 116 ? 54.458 24.999 -1.015 1.00 29.36 105 HIS A C 1
ATOM 816 O O . HIS A 1 116 ? 53.616 24.190 -0.612 1.00 29.18 105 HIS A O 1
ATOM 823 N N . PRO A 1 117 ? 55.550 24.630 -1.703 1.00 31.44 106 PRO A N 1
ATOM 824 C CA . PRO A 1 117 ? 55.814 23.213 -1.944 1.00 30.01 106 PRO A CA 1
ATOM 825 C C . PRO A 1 117 ? 55.873 22.465 -0.613 1.00 29.85 106 PRO A C 1
ATOM 826 O O . PRO A 1 117 ? 56.390 22.983 0.377 1.00 29.13 106 PRO A O 1
ATOM 830 N N . GLY A 1 118 ? 55.301 21.273 -0.589 1.00 28.70 107 GLY A N 1
ATOM 831 C CA . GLY A 1 118 ? 55.262 20.475 0.616 1.00 28.97 107 GLY A CA 1
ATOM 832 C C . GLY A 1 118 ? 54.164 19.451 0.477 1.00 28.45 107 GLY A C 1
ATOM 833 O O . GLY A 1 118 ? 53.597 19.275 -0.609 1.00 29.61 107 GLY A O 1
ATOM 834 N N . LYS A 1 119 ? 53.874 18.772 1.578 1.00 28.99 108 LYS A N 1
ATOM 835 C CA . LYS A 1 119 ? 52.874 17.714 1.610 1.00 28.39 108 LYS A CA 1
ATOM 836 C C . LYS A 1 119 ? 51.709 18.185 2.448 1.00 27.34 108 LYS A C 1
ATOM 837 O O . LYS A 1 119 ? 51.910 18.800 3.497 1.00 28.12 108 LYS A O 1
ATOM 842 N N . TYR A 1 120 ? 50.529 17.932 1.940 1.00 24.81 109 TYR A N 1
ATOM 843 C CA . TYR A 1 120 ? 49.298 18.332 2.553 1.00 25.45 109 TYR A CA 1
ATOM 844 C C . TYR A 1 120 ? 48.378 17.127 2.728 1.00 26.21 109 TYR A C 1
ATOM 845 O O . TYR A 1 120 ? 48.011 16.490 1.793 1.00 26.94 109 TYR A O 1
ATOM 854 N N . LEU A 1 121 ? 48.041 16.863 3.966 1.00 28.38 110 LEU A N 1
ATOM 855 C CA . LEU A 1 121 ? 47.220 15.743 4.356 1.00 30.80 110 LEU A CA 1
ATOM 856 C C . LEU A 1 121 ? 45.708 16.053 4.413 1.00 30.16 110 LEU A C 1
ATOM 857 O O . LEU A 1 121 ? 45.277 16.845 5.182 1.00 29.42 110 LEU A O 1
ATOM 862 N N . PHE A 1 122 ? 44.954 15.416 3.536 1.00 28.46 111 PHE A N 1
ATOM 863 C CA . PHE A 1 122 ? 43.513 15.514 3.500 1.00 27.79 111 PHE A CA 1
ATOM 864 C C . PHE A 1 122 ? 42.869 14.423 4.348 1.00 26.89 111 PHE A C 1
ATOM 865 O O . PHE A 1 122 ? 42.997 13.288 4.029 1.00 29.27 111 PHE A O 1
ATOM 873 N N . SER A 1 123 ? 42.187 14.798 5.410 1.00 24.74 112 SER A N 1
ATOM 874 C CA . SER A 1 123 ? 41.423 13.861 6.236 1.00 26.32 112 SER A CA 1
ATOM 875 C C . SER A 1 123 ? 39.942 14.099 5.975 1.00 25.43 112 SER A C 1
ATOM 876 O O . SER A 1 123 ? 39.447 15.199 6.232 1.00 23.63 112 SER A O 1
ATOM 879 N N . VAL A 1 124 ? 39.268 13.071 5.451 1.00 23.89 113 VAL A N 1
ATOM 880 C CA . VAL A 1 124 ? 37.866 13.146 5.045 1.00 23.73 113 VAL A CA 1
ATOM 881 C C . VAL A 1 124 ? 37.063 12.117 5.845 1.00 24.75 113 VAL A C 1
ATOM 882 O O . VAL A 1 124 ? 37.526 11.000 6.069 1.00 23.98 113 VAL A O 1
ATOM 886 N N . SER A 1 125 ? 35.886 12.522 6.314 1.00 24.08 114 SER A N 1
ATOM 887 C CA . SER A 1 125 ? 34.991 11.645 7.036 1.00 24.39 114 SER A CA 1
ATOM 888 C C . SER A 1 125 ? 33.645 11.672 6.358 1.00 24.90 114 SER A C 1
ATOM 889 O O . SER A 1 125 ? 33.315 12.642 5.658 1.00 23.23 114 SER A O 1
ATOM 892 N N . GLY A 1 126 ? 32.838 10.645 6.568 1.00 26.17 115 GLY A N 1
ATOM 893 C CA . GLY A 1 126 ? 31.504 10.575 6.011 1.00 25.41 115 GLY A CA 1
ATOM 894 C C . GLY A 1 126 ? 30.554 9.536 6.589 1.00 27.19 115 GLY A C 1
ATOM 895 O O . GLY A 1 126 ? 30.980 8.635 7.235 1.00 24.57 115 GLY A O 1
ATOM 896 N N . GLU A 1 127 ? 29.270 9.714 6.342 1.00 25.97 116 GLU A N 1
ATOM 897 C CA . GLU A 1 127 ? 28.190 8.885 6.858 1.00 28.92 116 GLU A CA 1
ATOM 898 C C . GLU A 1 127 ? 27.025 8.861 5.866 1.00 28.41 116 GLU A C 1
ATOM 899 O O . GLU A 1 127 ? 26.891 9.761 5.085 1.00 26.57 116 GLU A O 1
ATOM 905 N N . CYS A 1 128 ? 26.202 7.822 5.977 1.00 28.72 117 CYS A N 1
ATOM 906 C CA A CYS A 1 128 ? 24.966 7.709 5.228 0.50 29.41 117 CYS A CA 1
ATOM 907 C CA B CYS A 1 128 ? 24.966 7.709 5.228 0.50 29.54 117 CYS A CA 1
ATOM 908 C C . CYS A 1 128 ? 23.941 8.095 6.290 1.00 29.19 117 CYS A C 1
ATOM 909 O O . CYS A 1 128 ? 24.069 7.771 7.471 1.00 29.97 117 CYS A O 1
ATOM 914 N N . TYR A 1 129 ? 22.913 8.803 5.843 1.00 28.40 118 TYR A N 1
ATOM 915 C CA . TYR A 1 129 ? 21.864 9.312 6.682 1.00 29.22 118 TYR A CA 1
ATOM 916 C C . TYR A 1 129 ? 20.493 8.810 6.252 1.00 29.61 118 TYR A C 1
ATOM 917 O O . TYR A 1 129 ? 20.285 8.384 5.154 1.00 27.07 118 TYR A O 1
ATOM 926 N N . ILE A 1 130 ? 19.580 8.865 7.190 1.00 31.99 119 ILE A N 1
ATOM 927 C CA . ILE A 1 130 ? 18.196 8.552 6.964 1.00 36.92 119 ILE A CA 1
ATOM 928 C C . ILE A 1 130 ? 17.356 9.768 7.224 1.00 37.53 119 ILE A C 1
ATOM 929 O O . ILE A 1 130 ? 17.431 10.393 8.229 1.00 36.81 119 ILE A O 1
ATOM 933 N N . HIS A 1 131 ? 16.590 10.120 6.232 1.00 53.17 120 HIS A N 1
ATOM 934 C CA . HIS A 1 131 ? 15.852 11.333 6.293 1.00 59.16 120 HIS A CA 1
ATOM 935 C C . HIS A 1 131 ? 14.686 11.072 7.157 1.00 60.82 120 HIS A C 1
ATOM 936 O O . HIS A 1 131 ? 14.105 10.045 7.070 1.00 62.05 120 HIS A O 1
ATOM 943 N N . MET A 1 132 ? 14.382 12.018 8.019 1.00 65.68 121 MET A N 1
ATOM 944 C CA . MET A 1 132 ? 13.368 11.854 9.013 1.00 71.99 121 MET A CA 1
ATOM 945 C C . MET A 1 132 ? 12.154 12.771 8.802 1.00 76.09 121 MET A C 1
ATOM 946 O O . MET A 1 132 ? 12.282 13.891 8.348 1.00 73.53 121 MET A O 1
ATOM 951 N N . GLN A 1 136 ? 16.974 19.896 12.648 1.00 73.10 125 GLN A N 1
ATOM 952 C CA . GLN A 1 136 ? 17.671 18.991 11.735 1.00 66.71 125 GLN A CA 1
ATOM 953 C C . GLN A 1 136 ? 16.792 17.841 11.375 1.00 62.44 125 GLN A C 1
ATOM 954 O O . GLN A 1 136 ? 16.207 17.236 12.222 1.00 59.21 125 GLN A O 1
ATOM 960 N N . ILE A 1 139 ? 19.152 11.881 10.431 1.00 38.04 128 ILE A N 1
ATOM 961 C CA . ILE A 1 139 ? 20.031 11.306 11.412 1.00 35.66 128 ILE A CA 1
ATOM 962 C C . ILE A 1 139 ? 21.004 10.397 10.734 1.00 33.71 128 ILE A C 1
ATOM 963 O O . ILE A 1 139 ? 20.673 9.800 9.753 1.00 32.97 128 ILE A O 1
ATOM 968 N N . PRO A 1 140 ? 22.204 10.315 11.274 1.00 33.64 129 PRO A N 1
ATOM 969 C CA . PRO A 1 140 ? 23.211 9.377 10.785 1.00 33.47 129 PRO A CA 1
ATOM 970 C C . PRO A 1 140 ? 22.750 7.943 10.980 1.00 33.23 129 PRO A C 1
ATOM 971 O O . PRO A 1 140 ? 21.997 7.659 11.912 1.00 31.01 129 PRO A O 1
ATOM 975 N N . LEU A 1 141 ? 23.186 7.058 10.095 1.00 33.83 130 LEU A N 1
ATOM 976 C CA . LEU A 1 141 ? 22.898 5.647 10.256 1.00 36.38 130 LEU A CA 1
ATOM 977 C C . LEU A 1 141 ? 23.990 4.993 11.088 1.00 36.85 130 LEU A C 1
ATOM 978 O O . LEU A 1 141 ? 25.145 4.924 10.664 1.00 38.73 130 LEU A O 1
ATOM 983 N N . CYS A 1 142 ? 23.598 4.560 12.285 1.00 37.61 131 CYS A N 1
ATOM 984 C CA . CYS A 1 142 ? 24.460 3.904 13.269 1.00 40.62 131 CYS A CA 1
ATOM 985 C C . CYS A 1 142 ? 23.703 2.662 13.746 1.00 39.73 131 CYS A C 1
ATOM 986 O O . CYS A 1 142 ? 22.646 2.795 14.367 1.00 41.35 131 CYS A O 1
ATOM 989 N N . GLN A 1 143 ? 24.217 1.469 13.443 1.00 38.33 132 GLN A N 1
ATOM 990 C CA . GLN A 1 143 ? 23.673 0.235 14.027 1.00 39.09 132 GLN A CA 1
ATOM 991 C C . GLN A 1 143 ? 23.848 0.292 15.549 1.00 35.29 132 GLN A C 1
ATOM 992 O O . GLN A 1 143 ? 24.967 0.379 16.050 1.00 35.51 132 GLN A O 1
ATOM 998 N N . ALA A 1 144 ? 22.738 0.280 16.277 1.00 33.04 133 ALA A N 1
ATOM 999 C CA . ALA A 1 144 ? 22.792 0.381 17.730 1.00 31.89 133 ALA A CA 1
ATOM 1000 C C . ALA A 1 144 ? 23.320 -0.924 18.314 1.00 32.25 133 ALA A C 1
ATOM 1001 O O . ALA A 1 144 ? 22.993 -2.007 17.815 1.00 31.96 133 ALA A O 1
ATOM 1003 N N . ALA A 1 145 ? 24.149 -0.817 19.351 1.00 30.74 134 ALA A N 1
ATOM 1004 C CA . ALA A 1 145 ? 24.655 -2.002 20.046 1.00 32.37 134 ALA A CA 1
ATOM 1005 C C . ALA A 1 145 ? 23.486 -2.792 20.657 1.00 30.34 134 ALA A C 1
ATOM 1006 O O . ALA A 1 145 ? 22.567 -2.207 21.221 1.00 29.30 134 ALA A O 1
ATOM 1008 N N . THR A 1 146 ? 23.537 -4.147 20.520 1.00 31.42 135 THR A N 1
ATOM 1009 C CA . THR A 1 146 ? 22.451 -5.006 21.000 1.00 31.13 135 THR A CA 1
ATOM 1010 C C . THR A 1 146 ? 22.962 -6.216 21.781 1.00 29.91 135 THR A C 1
ATOM 1011 O O . THR A 1 146 ? 24.039 -6.731 21.500 1.00 29.41 135 THR A O 1
ATOM 1015 N N . ILE A 1 147 ? 22.191 -6.622 22.791 1.00 28.38 136 ILE A N 1
ATOM 1016 C CA . ILE A 1 147 ? 22.597 -7.726 23.662 1.00 27.16 136 ILE A CA 1
ATOM 1017 C C . ILE A 1 147 ? 21.338 -8.366 24.237 1.00 27.38 136 ILE A C 1
ATOM 1018 O O . ILE A 1 147 ? 20.317 -7.682 24.426 1.00 23.87 136 ILE A O 1
ATOM 1023 N N . THR A 1 148 ? 21.404 -9.675 24.467 1.00 26.81 137 THR A N 1
ATOM 1024 C CA . THR A 1 148 ? 20.312 -10.412 25.112 1.00 27.19 137 THR A CA 1
ATOM 1025 C C . THR A 1 148 ? 20.760 -11.104 26.392 1.00 27.14 137 THR A C 1
ATOM 1026 O O . THR A 1 148 ? 21.950 -11.365 26.591 1.00 27.80 137 THR A O 1
ATOM 1030 N N . ALA A 1 149 ? 19.794 -11.402 27.253 1.00 25.09 138 ALA A N 1
ATOM 1031 C CA . ALA A 1 149 ? 20.000 -12.257 28.411 1.00 26.23 138 ALA A CA 1
ATOM 1032 C C . ALA A 1 149 ? 18.731 -13.062 28.640 1.00 25.35 138 ALA A C 1
ATOM 1033 O O . ALA A 1 149 ? 17.626 -12.561 28.430 1.00 26.41 138 ALA A O 1
ATOM 1035 N N . GLN A 1 150 ? 18.896 -14.312 29.052 1.00 28.27 139 GLN A N 1
ATOM 1036 C CA . GLN A 1 150 ? 17.759 -15.190 29.348 1.00 28.45 139 GLN A CA 1
ATOM 1037 C C . GLN A 1 150 ? 17.486 -15.177 30.845 1.00 27.80 139 GLN A C 1
ATOM 1038 O O . GLN A 1 150 ? 18.426 -15.231 31.648 1.00 28.45 139 GLN A O 1
ATOM 1044 N N . HIS A 1 151 ? 16.205 -15.074 31.212 1.00 24.20 140 HIS A N 1
ATOM 1045 C CA . HIS A 1 151 ? 15.781 -15.101 32.606 1.00 23.76 140 HIS A CA 1
ATOM 1046 C C . HIS A 1 151 ? 14.793 -16.258 32.801 1.00 23.76 140 HIS A C 1
ATOM 1047 O O . HIS A 1 151 ? 13.886 -16.425 31.998 1.00 25.04 140 HIS A O 1
ATOM 1054 N N . THR A 1 152 ? 14.984 -17.032 33.866 1.00 23.57 141 THR A N 1
ATOM 1055 C CA . THR A 1 152 ? 14.089 -18.126 34.216 1.00 24.07 141 THR A CA 1
ATOM 1056 C C . THR A 1 152 ? 13.163 -17.663 35.321 1.00 23.34 141 THR A C 1
ATOM 1057 O O . THR A 1 152 ? 13.602 -17.184 36.374 1.00 24.70 141 THR A O 1
ATOM 1061 N N . VAL A 1 153 ? 11.887 -17.826 35.078 1.00 23.39 142 VAL A N 1
ATOM 1062 C CA . VAL A 1 153 ? 10.892 -17.689 36.094 1.00 24.54 142 VAL A CA 1
ATOM 1063 C C . VAL A 1 153 ? 10.612 -19.069 36.649 1.00 25.53 142 VAL A C 1
ATOM 1064 O O . VAL A 1 153 ? 10.382 -19.973 35.933 1.00 26.34 142 VAL A O 1
ATOM 1068 N N . GLU A 1 154 ? 10.651 -19.188 37.950 1.00 26.91 143 GLU A N 1
ATOM 1069 C CA . GLU A 1 154 ? 10.381 -20.433 38.587 1.00 28.92 143 GLU A CA 1
ATOM 1070 C C . GLU A 1 154 ? 9.803 -20.225 39.964 1.00 29.23 143 GLU A C 1
ATOM 1071 O O . GLU A 1 154 ? 9.993 -19.201 40.550 1.00 28.83 143 GLU A O 1
ATOM 1077 N N . LYS A 1 155 ? 9.065 -21.211 40.442 1.00 29.07 144 LYS A N 1
ATOM 1078 C CA . LYS A 1 155 ? 8.533 -21.215 41.790 1.00 30.55 144 LYS A CA 1
ATOM 1079 C C . LYS A 1 155 ? 9.309 -22.216 42.623 1.00 28.53 144 LYS A C 1
ATOM 1080 O O . LYS A 1 155 ? 9.885 -23.111 42.098 1.00 29.90 144 LYS A O 1
ATOM 1086 N N . LEU A 1 156 ? 9.297 -22.030 43.920 1.00 27.78 145 LEU A N 1
ATOM 1087 C CA . LEU A 1 156 ? 9.882 -22.980 44.822 1.00 29.06 145 LEU A CA 1
ATOM 1088 C C . LEU A 1 156 ? 9.235 -24.356 44.687 1.00 28.20 145 LEU A C 1
ATOM 1089 O O . LEU A 1 156 ? 9.905 -25.326 44.484 1.00 25.02 145 LEU A O 1
ATOM 1094 N N . ASN A 1 157 ? 7.918 -24.395 44.761 1.00 27.75 146 ASN A N 1
ATOM 1095 C CA . ASN A 1 157 ? 7.170 -25.646 44.656 1.00 30.58 146 ASN A CA 1
ATOM 1096 C C . ASN A 1 157 ? 6.022 -25.596 43.660 1.00 36.11 146 ASN A C 1
ATOM 1097 O O . ASN A 1 157 ? 5.641 -24.529 43.182 1.00 40.54 146 ASN A O 1
ATOM 1103 N N . SER B 1 11 ? 29.809 5.661 19.795 1.00 58.42 0 SER B N 1
ATOM 1104 C CA . SER B 1 11 ? 29.476 4.211 19.629 1.00 53.32 0 SER B CA 1
ATOM 1105 C C . SER B 1 11 ? 29.477 3.470 20.970 1.00 51.60 0 SER B C 1
ATOM 1106 O O . SER B 1 11 ? 30.494 3.407 21.667 1.00 54.98 0 SER B O 1
ATOM 1109 N N . ALA B 1 12 ? 28.332 2.894 21.310 1.00 46.17 1 ALA B N 1
ATOM 1110 C CA . ALA B 1 12 ? 28.094 2.384 22.651 1.00 40.12 1 ALA B CA 1
ATOM 1111 C C . ALA B 1 12 ? 28.416 0.902 22.772 1.00 38.46 1 ALA B C 1
ATOM 1112 O O . ALA B 1 12 ? 28.322 0.164 21.797 1.00 38.21 1 ALA B O 1
ATOM 1114 N N . ASP B 1 13 ? 28.826 0.487 23.969 1.00 35.75 2 ASP B N 1
ATOM 1115 C CA . ASP B 1 13 ? 28.919 -0.923 24.319 1.00 35.05 2 ASP B CA 1
ATOM 1116 C C . ASP B 1 13 ? 27.828 -1.185 25.350 1.00 33.38 2 ASP B C 1
ATOM 1117 O O . ASP B 1 13 ? 27.669 -0.421 26.305 1.00 32.22 2 ASP B O 1
ATOM 1119 N N . ILE B 1 14 ? 27.062 -2.246 25.134 1.00 31.72 3 ILE B N 1
ATOM 1120 C CA . ILE B 1 14 ? 25.946 -2.566 26.009 1.00 30.12 3 ILE B CA 1
ATOM 1121 C C . ILE B 1 14 ? 26.144 -3.969 26.598 1.00 30.44 3 ILE B C 1
ATOM 1122 O O . ILE B 1 14 ? 26.613 -4.875 25.908 1.00 32.55 3 ILE B O 1
ATOM 1127 N N . THR B 1 15 ? 25.816 -4.133 27.877 1.00 27.57 4 THR B N 1
ATOM 1128 C CA . THR B 1 15 ? 25.881 -5.439 28.526 1.00 28.69 4 THR B CA 1
ATOM 1129 C C . THR B 1 15 ? 24.563 -5.671 29.247 1.00 25.91 4 THR B C 1
ATOM 1130 O O . THR B 1 15 ? 23.897 -4.705 29.644 1.00 25.30 4 THR B O 1
ATOM 1134 N N . LEU B 1 16 ? 24.171 -6.935 29.394 1.00 23.89 5 LEU B N 1
ATOM 1135 C CA . LEU B 1 16 ? 22.955 -7.271 30.133 1.00 23.38 5 LEU B CA 1
ATOM 1136 C C . LEU B 1 16 ? 23.175 -8.570 30.909 1.00 25.08 5 LEU B C 1
ATOM 1137 O O . LEU B 1 16 ? 23.568 -9.587 30.344 1.00 27.13 5 LEU B O 1
ATOM 1142 N N . MET B 1 17 ? 22.931 -8.518 32.209 1.00 24.92 6 MET B N 1
ATOM 1143 C CA . MET B 1 17 ? 23.288 -9.613 33.099 1.00 26.02 6 MET B CA 1
ATOM 1144 C C . MET B 1 17 ? 22.027 -10.075 33.794 1.00 24.37 6 MET B C 1
ATOM 1145 O O . MET B 1 17 ? 21.388 -9.285 34.487 1.00 23.06 6 MET B O 1
ATOM 1150 N N . ASN B 1 18 ? 21.669 -11.347 33.621 1.00 23.55 7 ASN B N 1
ATOM 1151 C CA . ASN B 1 18 ? 20.485 -11.903 34.282 1.00 23.64 7 ASN B CA 1
ATOM 1152 C C . ASN B 1 18 ? 20.517 -11.728 35.799 1.00 24.58 7 ASN B C 1
ATOM 1153 O O . ASN B 1 18 ? 21.588 -11.793 36.427 1.00 23.25 7 ASN B O 1
ATOM 1158 N N . HIS B 1 19 ? 19.345 -11.506 36.395 1.00 24.11 8 HIS B N 1
ATOM 1159 C CA . HIS B 1 19 ? 19.217 -11.539 37.843 1.00 25.47 8 HIS B CA 1
ATOM 1160 C C . HIS B 1 19 ? 18.339 -12.742 38.229 1.00 27.48 8 HIS B C 1
ATOM 1161 O O . HIS B 1 19 ? 17.159 -12.791 37.884 1.00 26.14 8 HIS B O 1
ATOM 1168 N N . LYS B 1 20 ? 18.928 -13.725 38.911 1.00 29.46 9 LYS B N 1
ATOM 1169 C CA . LYS B 1 20 ? 18.181 -14.892 39.382 1.00 32.25 9 LYS B CA 1
ATOM 1170 C C . LYS B 1 20 ? 17.137 -14.486 40.420 1.00 32.59 9 LYS B C 1
ATOM 1171 O O . LYS B 1 20 ? 17.351 -13.553 41.191 1.00 35.36 9 LYS B O 1
ATOM 1176 N N . TYR B 1 21 ? 15.997 -15.175 40.417 1.00 31.63 10 TYR B N 1
ATOM 1177 C CA . TYR B 1 21 ? 14.893 -14.850 41.310 1.00 32.68 10 TYR B CA 1
ATOM 1178 C C . TYR B 1 21 ? 14.012 -16.088 41.528 1.00 32.04 10 TYR B C 1
ATOM 1179 O O . TYR B 1 21 ? 13.596 -16.735 40.561 1.00 28.72 10 TYR B O 1
ATOM 1188 N N . MET B 1 22 ? 13.743 -16.402 42.793 1.00 30.25 11 MET B N 1
ATOM 1189 C CA . MET B 1 22 ? 12.858 -17.505 43.144 1.00 30.09 11 MET B CA 1
ATOM 1190 C C . MET B 1 22 ? 11.472 -16.964 43.491 1.00 29.60 11 MET B C 1
ATOM 1191 O O . MET B 1 22 ? 11.314 -16.117 44.377 1.00 29.63 11 MET B O 1
ATOM 1196 N N . GLY B 1 23 ? 10.469 -17.455 42.778 1.00 28.27 12 GLY B N 1
ATOM 1197 C CA . GLY B 1 23 ? 9.092 -17.050 43.028 1.00 28.54 12 GLY B CA 1
ATOM 1198 C C . GLY B 1 23 ? 8.528 -16.385 41.794 1.00 27.39 12 GLY B C 1
ATOM 1199 O O . GLY B 1 23 ? 9.272 -15.894 40.943 1.00 26.30 12 GLY B O 1
ATOM 1200 N N . ASN B 1 24 ? 7.208 -16.372 41.697 1.00 27.05 13 ASN B N 1
ATOM 1201 C CA . ASN B 1 24 ? 6.551 -15.874 40.491 1.00 27.76 13 ASN B CA 1
ATOM 1202 C C . ASN B 1 24 ? 5.409 -14.892 40.756 1.00 27.85 13 ASN B C 1
ATOM 1203 O O . ASN B 1 24 ? 4.645 -14.587 39.851 1.00 30.07 13 ASN B O 1
ATOM 1208 N N . LEU B 1 25 ? 5.286 -14.425 41.994 1.00 28.42 14 LEU B N 1
ATOM 1209 C CA . LEU B 1 25 ? 4.326 -13.372 42.327 1.00 29.87 14 LEU B CA 1
ATOM 1210 C C . LEU B 1 25 ? 5.131 -12.082 42.320 1.00 30.92 14 LEU B C 1
ATOM 1211 O O . LEU B 1 25 ? 5.668 -11.651 43.348 1.00 31.85 14 LEU B O 1
ATOM 1216 N N . LEU B 1 26 ? 5.250 -11.497 41.129 1.00 29.52 15 LEU B N 1
ATOM 1217 C CA . LEU B 1 26 ? 6.213 -10.434 40.911 1.00 28.80 15 LEU B CA 1
ATOM 1218 C C . LEU B 1 26 ? 5.563 -9.057 40.976 1.00 29.03 15 LEU B C 1
ATOM 1219 O O . LEU B 1 26 ? 4.684 -8.727 40.172 1.00 27.14 15 LEU B O 1
ATOM 1224 N N . HIS B 1 27 ? 5.997 -8.284 41.971 1.00 29.16 16 HIS B N 1
ATOM 1225 C CA . HIS B 1 27 ? 5.604 -6.890 42.130 1.00 32.01 16 HIS B CA 1
ATOM 1226 C C . HIS B 1 27 ? 6.176 -6.059 40.992 1.00 31.61 16 HIS B C 1
ATOM 1227 O O . HIS B 1 27 ? 7.259 -6.349 40.482 1.00 29.08 16 HIS B O 1
ATOM 1234 N N . ASP B 1 28 ? 5.441 -5.025 40.594 1.00 32.38 17 ASP B N 1
ATOM 1235 C CA . ASP B 1 28 ? 5.945 -4.039 39.654 1.00 30.65 17 ASP B CA 1
ATOM 1236 C C . ASP B 1 28 ? 7.304 -3.524 40.138 1.00 28.98 17 ASP B C 1
ATOM 1237 O O . ASP B 1 28 ? 7.504 -3.303 41.331 1.00 30.63 17 ASP B O 1
ATOM 1242 N N . GLY B 1 29 ? 8.234 -3.335 39.215 1.00 28.12 18 GLY B N 1
ATOM 1243 C CA . GLY B 1 29 ? 9.542 -2.803 39.574 1.00 27.12 18 GLY B CA 1
ATOM 1244 C C . GLY B 1 29 ? 10.598 -3.858 39.878 1.00 27.37 18 GLY B C 1
ATOM 1245 O O . GLY B 1 29 ? 11.786 -3.538 39.935 1.00 26.04 18 GLY B O 1
ATOM 1246 N N . VAL B 1 30 ? 10.186 -5.110 40.074 1.00 27.21 19 VAL B N 1
ATOM 1247 C CA . VAL B 1 30 ? 11.143 -6.178 40.422 1.00 27.55 19 VAL B CA 1
ATOM 1248 C C . VAL B 1 30 ? 12.188 -6.338 39.310 1.00 24.96 19 VAL B C 1
ATOM 1249 O O . VAL B 1 30 ? 11.835 -6.476 38.136 1.00 24.53 19 VAL B O 1
ATOM 1253 N N . LYS B 1 31 ? 13.466 -6.311 39.688 1.00 24.32 20 LYS B N 1
ATOM 1254 C CA . LYS B 1 31 ? 14.566 -6.340 38.717 1.00 23.85 20 LYS B CA 1
ATOM 1255 C C . LYS B 1 31 ? 14.843 -7.761 38.245 1.00 24.04 20 LYS B C 1
ATOM 1256 O O . LYS B 1 31 ? 15.126 -8.653 39.058 1.00 24.98 20 LYS B O 1
ATOM 1262 N N . LEU B 1 32 ? 14.758 -7.962 36.935 1.00 21.47 21 LEU B N 1
ATOM 1263 C CA . LEU B 1 32 ? 14.959 -9.275 36.321 1.00 22.41 21 LEU B CA 1
ATOM 1264 C C . LEU B 1 32 ? 16.319 -9.400 35.618 1.00 21.82 21 LEU B C 1
ATOM 1265 O O . LEU B 1 32 ? 16.787 -10.518 35.358 1.00 21.50 21 LEU B O 1
ATOM 1270 N N . ALA B 1 33 ? 16.920 -8.253 35.302 1.00 21.73 22 ALA B N 1
ATOM 1271 C CA . ALA B 1 33 ? 18.271 -8.173 34.713 1.00 22.77 22 ALA B CA 1
ATOM 1272 C C . ALA B 1 33 ? 18.899 -6.803 34.950 1.00 22.18 22 ALA B C 1
ATOM 1273 O O . ALA B 1 33 ? 18.189 -5.804 35.094 1.00 21.88 22 ALA B O 1
ATOM 1275 N N . THR B 1 34 ? 20.229 -6.761 34.979 1.00 22.64 23 THR B N 1
ATOM 1276 C CA . THR B 1 34 ? 20.981 -5.519 35.197 1.00 22.57 23 THR B CA 1
ATOM 1277 C C . THR B 1 34 ? 21.788 -5.203 33.956 1.00 23.19 23 THR B C 1
ATOM 1278 O O . THR B 1 34 ? 22.562 -6.039 33.474 1.00 22.97 23 THR B O 1
ATOM 1282 N N . GLY B 1 35 ? 21.594 -3.998 33.433 1.00 22.65 24 GLY B N 1
ATOM 1283 C CA . GLY B 1 35 ? 22.244 -3.593 32.208 1.00 21.89 24 GLY B CA 1
ATOM 1284 C C . GLY B 1 35 ? 23.226 -2.462 32.435 1.00 22.65 24 GLY B C 1
ATOM 1285 O O . GLY B 1 35 ? 23.186 -1.781 33.449 1.00 22.50 24 GLY B O 1
ATOM 1286 N N . ARG B 1 36 ? 24.120 -2.276 31.473 1.00 24.04 25 ARG B N 1
ATOM 1287 C CA . ARG B 1 36 ? 25.035 -1.149 31.483 1.00 23.86 25 ARG B CA 1
ATOM 1288 C C . ARG B 1 36 ? 25.310 -0.737 30.054 1.00 24.61 25 ARG B C 1
ATOM 1289 O O . ARG B 1 36 ? 25.484 -1.588 29.172 1.00 25.56 25 ARG B O 1
ATOM 1297 N N . ILE B 1 37 ? 25.328 0.571 29.831 1.00 24.86 26 ILE B N 1
ATOM 1298 C CA . ILE B 1 37 ? 25.726 1.131 28.546 1.00 25.00 26 ILE B CA 1
ATOM 1299 C C . ILE B 1 37 ? 26.942 2.046 28.745 1.00 26.15 26 ILE B C 1
ATOM 1300 O O . ILE B 1 37 ? 26.968 2.829 29.693 1.00 25.60 26 ILE B O 1
ATOM 1305 N N . ILE B 1 38 ? 27.951 1.907 27.881 1.00 26.76 27 ILE B N 1
ATOM 1306 C CA . ILE B 1 38 ? 29.179 2.711 27.971 1.00 30.30 27 ILE B CA 1
ATOM 1307 C C . ILE B 1 38 ? 29.471 3.400 26.645 1.00 30.10 27 ILE B C 1
ATOM 1308 O O . ILE B 1 38 ? 29.381 2.778 25.583 1.00 29.35 27 ILE B O 1
ATOM 1313 N N . CYS B 1 39 ? 29.805 4.682 26.731 1.00 33.54 28 CYS B N 1
ATOM 1314 C CA A CYS B 1 39 ? 30.270 5.452 25.577 0.50 36.12 28 CYS B CA 1
ATOM 1315 C CA B CYS B 1 39 ? 30.217 5.483 25.583 0.50 36.81 28 CYS B CA 1
ATOM 1316 C C . CYS B 1 39 ? 31.457 6.292 25.999 1.00 38.78 28 CYS B C 1
ATOM 1317 O O . CYS B 1 39 ? 31.385 7.071 26.959 1.00 39.02 28 CYS B O 1
ATOM 1322 N N . GLN B 1 40 ? 32.568 6.117 25.287 1.00 41.20 29 GLN B N 1
ATOM 1323 C CA . GLN B 1 40 ? 33.808 6.848 25.580 1.00 44.64 29 GLN B CA 1
ATOM 1324 C C . GLN B 1 40 ? 33.781 8.289 25.065 1.00 47.20 29 GLN B C 1
ATOM 1325 O O . GLN B 1 40 ? 34.343 9.197 25.697 1.00 49.92 29 GLN B O 1
ATOM 1327 N N . ASP B 1 41 ? 33.142 8.489 23.915 1.00 45.86 30 ASP B N 1
ATOM 1328 C CA . ASP B 1 41 ? 33.107 9.792 23.258 1.00 47.06 30 ASP B CA 1
ATOM 1329 C C . ASP B 1 41 ? 32.143 10.755 23.952 1.00 44.47 30 ASP B C 1
ATOM 1330 O O . ASP B 1 41 ? 31.276 10.334 24.727 1.00 42.67 30 ASP B O 1
ATOM 1335 N N . THR B 1 42 ? 32.308 12.040 23.657 1.00 40.72 31 THR B N 1
ATOM 1336 C CA . THR B 1 42 ? 31.452 13.108 24.171 1.00 39.53 31 THR B CA 1
ATOM 1337 C C . THR B 1 42 ? 29.999 12.913 23.732 1.00 35.75 31 THR B C 1
ATOM 1338 O O . THR B 1 42 ? 29.714 12.669 22.564 1.00 34.52 31 THR B O 1
ATOM 1342 N N . HIS B 1 43 ? 29.085 13.028 24.682 1.00 34.13 32 HIS B N 1
ATOM 1343 C CA . HIS B 1 43 ? 27.669 12.814 24.415 1.00 32.48 32 HIS B CA 1
ATOM 1344 C C . HIS B 1 43 ? 26.853 13.607 25.422 1.00 31.29 32 HIS B C 1
ATOM 1345 O O . HIS B 1 43 ? 27.382 14.003 26.453 1.00 31.01 32 HIS B O 1
ATOM 1352 N N . SER B 1 44 ? 25.576 13.837 25.118 1.00 30.80 33 SER B N 1
ATOM 1353 C CA . SER B 1 44 ? 24.659 14.507 26.037 1.00 31.29 33 SER B CA 1
ATOM 1354 C C . SER B 1 44 ? 23.980 13.497 26.971 1.00 30.37 33 SER B C 1
ATOM 1355 O O . SER B 1 44 ? 23.520 13.852 28.053 1.00 30.47 33 SER B O 1
ATOM 1358 N N . GLY B 1 45 ? 23.907 12.237 26.548 1.00 29.33 34 GLY B N 1
ATOM 1359 C CA . GLY B 1 45 ? 23.276 11.211 27.361 1.00 27.31 34 GLY B CA 1
ATOM 1360 C C . GLY B 1 45 ? 23.114 9.904 26.619 1.00 27.31 34 GLY B C 1
ATOM 1361 O O . GLY B 1 45 ? 23.667 9.725 25.533 1.00 26.10 34 GLY B O 1
ATOM 1362 N N . PHE B 1 46 ? 22.341 9.001 27.212 1.00 25.06 35 PHE B N 1
ATOM 1363 C CA . PHE B 1 46 ? 22.180 7.652 26.688 1.00 25.76 35 PHE B CA 1
ATOM 1364 C C . PHE B 1 46 ? 20.718 7.426 26.344 1.00 24.18 35 PHE B C 1
ATOM 1365 O O . PHE B 1 46 ? 19.835 8.066 26.929 1.00 23.07 35 PHE B O 1
ATOM 1373 N N . ARG B 1 47 ? 20.486 6.505 25.408 1.00 24.19 36 ARG B N 1
ATOM 1374 C CA . ARG B 1 47 ? 19.164 6.023 25.042 1.00 25.14 36 ARG B CA 1
ATOM 1375 C C . ARG B 1 47 ? 19.197 4.491 24.968 1.00 25.04 36 ARG B C 1
ATOM 1376 O O . ARG B 1 47 ? 20.086 3.918 24.329 1.00 24.68 36 ARG B O 1
ATOM 1384 N N . VAL B 1 48 ? 18.241 3.834 25.626 1.00 23.79 37 VAL B N 1
ATOM 1385 C CA . VAL B 1 48 ? 18.155 2.361 25.652 1.00 22.79 37 VAL B CA 1
ATOM 1386 C C . VAL B 1 48 ? 16.705 1.953 25.375 1.00 23.16 37 VAL B C 1
ATOM 1387 O O . VAL B 1 48 ? 15.777 2.671 25.755 1.00 20.58 37 VAL B O 1
ATOM 1391 N N . TRP B 1 49 ? 16.513 0.812 24.714 1.00 22.79 38 TRP B N 1
ATOM 1392 C CA . TRP B 1 49 ? 15.174 0.285 24.465 1.00 23.76 38 TRP B CA 1
ATOM 1393 C C . TRP B 1 49 ? 15.146 -1.236 24.417 1.00 24.32 38 TRP B C 1
ATOM 1394 O O . TRP B 1 49 ? 16.159 -1.876 24.143 1.00 25.03 38 TRP B O 1
ATOM 1405 N N . ILE B 1 50 ? 13.970 -1.788 24.684 1.00 24.36 39 ILE B N 1
ATOM 1406 C CA . ILE B 1 50 ? 13.720 -3.224 24.578 1.00 25.19 39 ILE B CA 1
ATOM 1407 C C . ILE B 1 50 ? 13.294 -3.597 23.157 1.00 27.04 39 ILE B C 1
ATOM 1408 O O . ILE B 1 50 ? 12.446 -2.931 22.554 1.00 25.38 39 ILE B O 1
ATOM 1413 N N . ASN B 1 51 ? 13.896 -4.658 22.620 1.00 26.54 40 ASN B N 1
ATOM 1414 C CA . ASN B 1 51 ? 13.466 -5.200 21.346 1.00 27.93 40 ASN B CA 1
ATOM 1415 C C . ASN B 1 51 ? 12.418 -6.274 21.576 1.00 29.67 40 ASN B C 1
ATOM 1416 O O . ASN B 1 51 ? 12.739 -7.455 21.736 1.00 29.80 40 ASN B O 1
ATOM 1421 N N . ALA B 1 52 ? 11.161 -5.847 21.608 1.00 30.79 41 ALA B N 1
ATOM 1422 C CA . ALA B 1 52 ? 10.032 -6.743 21.832 1.00 33.15 41 ALA B CA 1
ATOM 1423 C C . ALA B 1 52 ? 8.785 -6.100 21.268 1.00 36.01 41 ALA B C 1
ATOM 1424 O O . ALA B 1 52 ? 8.746 -4.888 21.063 1.00 35.21 41 ALA B O 1
ATOM 1426 N N . ARG B 1 53 ? 7.770 -6.918 21.011 1.00 40.39 42 ARG B N 1
ATOM 1427 C CA . ARG B 1 53 ? 6.478 -6.419 20.568 1.00 43.89 42 ARG B CA 1
ATOM 1428 C C . ARG B 1 53 ? 5.848 -5.648 21.718 1.00 44.80 42 ARG B C 1
ATOM 1429 O O . ARG B 1 53 ? 6.113 -5.938 22.884 1.00 45.22 42 ARG B O 1
ATOM 1431 N N . GLN B 1 54 ? 5.043 -4.648 21.389 1.00 47.94 43 GLN B N 1
ATOM 1432 C CA . GLN B 1 54 ? 4.314 -3.891 22.398 1.00 50.97 43 GLN B CA 1
ATOM 1433 C C . GLN B 1 54 ? 2.864 -4.349 22.337 1.00 56.59 43 GLN B C 1
ATOM 1434 O O . GLN B 1 54 ? 2.356 -4.686 21.268 1.00 57.18 43 GLN B O 1
ATOM 1440 N N . GLU B 1 55 ? 2.198 -4.364 23.488 1.00 60.52 44 GLU B N 1
ATOM 1441 C CA . GLU B 1 55 ? 0.804 -4.789 23.557 1.00 67.22 44 GLU B CA 1
ATOM 1442 C C . GLU B 1 55 ? -0.027 -3.923 22.615 1.00 72.47 44 GLU B C 1
ATOM 1443 O O . GLU B 1 55 ? 0.457 -2.920 22.091 1.00 73.17 44 GLU B O 1
ATOM 1449 N N . GLY B 1 56 ? -1.280 -4.316 22.403 1.00 77.60 45 GLY B N 1
ATOM 1450 C CA . GLY B 1 56 ? -2.174 -3.569 21.538 1.00 81.93 45 GLY B CA 1
ATOM 1451 C C . GLY B 1 56 ? -2.044 -2.060 21.485 1.00 82.46 45 GLY B C 1
ATOM 1452 O O . GLY B 1 56 ? -2.171 -1.385 22.506 1.00 83.68 45 GLY B O 1
ATOM 1453 N N . GLY B 1 57 ? -1.788 -1.526 20.295 1.00 83.30 46 GLY B N 1
ATOM 1454 C CA . GLY B 1 57 ? -1.594 -0.096 20.146 1.00 85.38 46 GLY B CA 1
ATOM 1455 C C . GLY B 1 57 ? -2.743 0.766 20.630 1.00 89.85 46 GLY B C 1
ATOM 1456 N N . GLY B 1 58 ? -2.473 1.593 21.635 1.00 85.97 47 GLY B N 1
ATOM 1457 C CA . GLY B 1 58 ? -1.152 1.662 22.231 1.00 82.47 47 GLY B CA 1
ATOM 1458 C C . GLY B 1 58 ? -0.166 2.429 21.370 1.00 77.77 47 GLY B C 1
ATOM 1459 O O . GLY B 1 58 ? -0.405 3.582 21.014 1.00 83.07 47 GLY B O 1
ATOM 1460 N N . ALA B 1 59 ? 0.946 1.783 21.036 1.00 74.00 48 ALA B N 1
ATOM 1461 C CA . ALA B 1 59 ? 1.200 0.416 21.474 1.00 69.54 48 ALA B CA 1
ATOM 1462 C C . ALA B 1 59 ? 1.121 0.299 22.992 1.00 67.35 48 ALA B C 1
ATOM 1463 O O . ALA B 1 59 ? 0.994 1.302 23.695 1.00 65.67 48 ALA B O 1
ATOM 1465 N N . GLY B 1 60 ? 1.197 -0.930 23.491 1.00 62.12 49 GLY B N 1
ATOM 1466 C CA . GLY B 1 60 ? 1.135 -1.178 24.919 1.00 55.38 49 GLY B CA 1
ATOM 1467 C C . GLY B 1 60 ? 2.485 -1.545 25.503 1.00 51.98 49 GLY B C 1
ATOM 1468 O O . GLY B 1 60 ? 3.526 -1.268 24.906 1.00 49.86 49 GLY B O 1
ATOM 1469 N N . LYS B 1 61 ? 2.468 -2.171 26.675 1.00 46.81 50 LYS B N 1
ATOM 1470 C CA . LYS B 1 61 ? 3.698 -2.579 27.344 1.00 43.91 50 LYS B CA 1
ATOM 1471 C C . LYS B 1 61 ? 4.477 -3.674 26.625 1.00 41.77 50 LYS B C 1
ATOM 1472 O O . LYS B 1 61 ? 3.893 -4.532 25.962 1.00 41.50 50 LYS B O 1
ATOM 1476 N N . TYR B 1 62 ? 5.799 -3.640 26.760 1.00 38.60 51 TYR B N 1
ATOM 1477 C CA . TYR B 1 62 ? 6.660 -4.629 26.124 1.00 34.97 51 TYR B CA 1
ATOM 1478 C C . TYR B 1 62 ? 6.281 -6.001 26.628 1.00 32.93 51 TYR B C 1
ATOM 1479 O O . TYR B 1 62 ? 6.170 -6.226 27.831 1.00 30.96 51 TYR B O 1
ATOM 1488 N N . ILE B 1 63 ? 6.074 -6.911 25.691 1.00 33.84 52 ILE B N 1
ATOM 1489 C CA . ILE B 1 63 ? 5.650 -8.244 26.033 1.00 34.73 52 ILE B CA 1
ATOM 1490 C C . ILE B 1 63 ? 6.645 -9.252 25.510 1.00 34.13 52 ILE B C 1
ATOM 1491 O O . ILE B 1 63 ? 7.028 -9.223 24.340 1.00 37.51 52 ILE B O 1
ATOM 1495 N N . VAL B 1 64 ? 7.073 -10.124 26.410 1.00 32.90 53 VAL B N 1
ATOM 1496 C CA . VAL B 1 64 ? 8.003 -11.184 26.088 1.00 33.37 53 VAL B CA 1
ATOM 1497 C C . VAL B 1 64 ? 7.290 -12.510 26.329 1.00 32.75 53 VAL B C 1
ATOM 1498 O O . VAL B 1 64 ? 6.680 -12.720 27.370 1.00 32.03 53 VAL B O 1
ATOM 1502 N N . GLN B 1 65 ? 7.361 -13.386 25.342 1.00 34.45 54 GLN B N 1
ATOM 1503 C CA . GLN B 1 65 ? 6.762 -14.704 25.437 1.00 37.52 54 GLN B CA 1
ATOM 1504 C C . GLN B 1 65 ? 7.867 -15.714 25.706 1.00 36.06 54 GLN B C 1
ATOM 1505 O O . GLN B 1 65 ? 8.914 -15.677 25.058 1.00 36.20 54 GLN B O 1
ATOM 1511 N N . SER B 1 66 ? 7.634 -16.611 26.661 1.00 33.78 55 SER B N 1
ATOM 1512 C CA . SER B 1 66 ? 8.591 -17.663 26.972 1.00 33.55 55 SER B CA 1
ATOM 1513 C C . SER B 1 66 ? 8.714 -18.635 25.808 1.00 35.83 55 SER B C 1
ATOM 1514 O O . SER B 1 66 ? 7.797 -18.747 24.984 1.00 37.24 55 SER B O 1
ATOM 1517 N N . THR B 1 67 ? 9.860 -19.309 25.725 1.00 36.71 56 THR B N 1
ATOM 1518 C CA . THR B 1 67 ? 10.116 -20.300 24.676 1.00 39.56 56 THR B CA 1
ATOM 1519 C C . THR B 1 67 ? 10.749 -21.542 25.287 1.00 39.14 56 THR B C 1
ATOM 1520 O O . THR B 1 67 ? 11.061 -21.563 26.483 1.00 37.93 56 THR B O 1
ATOM 1524 N N . GLU B 1 68 ? 10.930 -22.562 24.449 1.00 40.85 57 GLU B N 1
ATOM 1525 C CA . GLU B 1 68 ? 11.524 -23.848 24.827 1.00 44.80 57 GLU B CA 1
ATOM 1526 C C . GLU B 1 68 ? 10.901 -24.435 26.096 1.00 43.97 57 GLU B C 1
ATOM 1527 O O . GLU B 1 68 ? 11.599 -24.802 27.040 1.00 41.70 57 GLU B O 1
ATOM 1532 N N . GLY B 1 69 ? 9.575 -24.522 26.088 1.00 44.68 58 GLY B N 1
ATOM 1533 C CA . GLY B 1 69 ? 8.793 -25.001 27.228 1.00 44.45 58 GLY B CA 1
ATOM 1534 C C . GLY B 1 69 ? 7.447 -24.293 27.225 1.00 44.78 58 GLY B C 1
ATOM 1535 O O . GLY B 1 69 ? 6.975 -23.885 26.158 1.00 44.18 58 GLY B O 1
ATOM 1536 N N . PRO B 1 70 ? 6.818 -24.135 28.412 1.00 44.19 59 PRO B N 1
ATOM 1537 C CA . PRO B 1 70 ? 5.557 -23.386 28.492 1.00 42.02 59 PRO B CA 1
ATOM 1538 C C . PRO B 1 70 ? 5.674 -22.035 27.790 1.00 39.33 59 PRO B C 1
ATOM 1539 O O . PRO B 1 70 ? 6.721 -21.388 27.842 1.00 38.36 59 PRO B O 1
ATOM 1543 N N . GLN B 1 71 ? 4.599 -21.627 27.138 1.00 37.65 60 GLN B N 1
ATOM 1544 C CA . GLN B 1 71 ? 4.587 -20.409 26.359 1.00 37.10 60 GLN B CA 1
ATOM 1545 C C . GLN B 1 71 ? 3.573 -19.434 26.965 1.00 36.36 60 GLN B C 1
ATOM 1546 O O . GLN B 1 71 ? 2.364 -19.524 26.708 1.00 37.25 60 GLN B O 1
ATOM 1549 N N . HIS B 1 72 ? 4.083 -18.543 27.807 1.00 32.98 61 HIS B N 1
ATOM 1550 C CA . HIS B 1 72 ? 3.281 -17.532 28.487 1.00 32.80 61 HIS B CA 1
ATOM 1551 C C . HIS B 1 72 ? 3.940 -16.164 28.371 1.00 32.20 61 HIS B C 1
ATOM 1552 O O . HIS B 1 72 ? 5.092 -16.055 27.931 1.00 32.05 61 HIS B O 1
ATOM 1559 N N . ASN B 1 73 ? 3.219 -15.128 28.792 1.00 32.42 62 ASN B N 1
ATOM 1560 C CA . ASN B 1 73 ? 3.648 -13.749 28.593 1.00 31.19 62 ASN B CA 1
ATOM 1561 C C . ASN B 1 73 ? 4.159 -13.069 29.858 1.00 31.39 62 ASN B C 1
ATOM 1562 O O . ASN B 1 73 ? 3.665 -13.318 30.965 1.00 31.28 62 ASN B O 1
ATOM 1567 N N . LEU B 1 74 ? 5.162 -12.212 29.680 1.00 29.79 63 LEU B N 1
ATOM 1568 C CA . LEU B 1 74 ? 5.690 -11.389 30.755 1.00 29.36 63 LEU B CA 1
ATOM 1569 C C . LEU B 1 74 ? 5.820 -9.959 30.247 1.00 30.56 63 LEU B C 1
ATOM 1570 O O . LEU B 1 74 ? 6.362 -9.737 29.171 1.00 31.45 63 LEU B O 1
ATOM 1575 N N . ARG B 1 75 ? 5.329 -8.999 31.024 1.00 30.37 64 ARG B N 1
ATOM 1576 C CA . ARG B 1 75 ? 5.386 -7.596 30.624 1.00 30.77 64 ARG B CA 1
ATOM 1577 C C . ARG B 1 75 ? 6.564 -6.940 31.332 1.00 28.80 64 ARG B C 1
ATOM 1578 O O . ARG B 1 75 ? 6.669 -7.011 32.564 1.00 27.90 64 ARG B O 1
ATOM 1586 N N . ILE B 1 76 ? 7.452 -6.327 30.549 1.00 27.73 65 ILE B N 1
ATOM 1587 C CA . ILE B 1 76 ? 8.672 -5.717 31.096 1.00 26.02 65 ILE B CA 1
ATOM 1588 C C . ILE B 1 76 ? 8.857 -4.278 30.664 1.00 26.85 65 ILE B C 1
ATOM 1589 O O . ILE B 1 76 ? 8.274 -3.859 29.676 1.00 26.84 65 ILE B O 1
ATOM 1594 N N . ARG B 1 77 ? 9.658 -3.529 31.425 1.00 25.85 66 ARG B N 1
ATOM 1595 C CA . ARG B 1 77 ? 10.044 -2.154 31.071 1.00 26.38 66 ARG B CA 1
ATOM 1596 C C . ARG B 1 77 ? 11.511 -1.957 31.454 1.00 25.54 66 ARG B C 1
ATOM 1597 O O . ARG B 1 77 ? 12.045 -2.738 32.237 1.00 23.44 66 ARG B O 1
ATOM 1605 N N . ILE B 1 78 ? 12.153 -0.923 30.909 1.00 25.60 67 ILE B N 1
ATOM 1606 C CA . ILE B 1 78 ? 13.471 -0.498 31.418 1.00 24.63 67 ILE B CA 1
ATOM 1607 C C . ILE B 1 78 ? 13.255 0.293 32.703 1.00 26.57 67 ILE B C 1
ATOM 1608 O O . ILE B 1 78 ? 12.346 1.136 32.771 1.00 25.09 67 ILE B O 1
ATOM 1613 N N . GLY B 1 79 ? 14.069 0.013 33.724 1.00 25.00 68 GLY B N 1
ATOM 1614 C CA . GLY B 1 79 ? 14.049 0.785 34.961 1.00 25.13 68 GLY B CA 1
ATOM 1615 C C . GLY B 1 79 ? 15.411 1.352 35.328 1.00 26.60 68 GLY B C 1
ATOM 1616 O O . GLY B 1 79 ? 16.416 1.131 34.628 1.00 25.15 68 GLY B O 1
ATOM 1617 N N . GLY B 1 80 ? 15.435 2.083 36.435 1.00 26.89 69 GLY B N 1
ATOM 1618 C CA . GLY B 1 80 ? 16.668 2.600 37.002 1.00 28.88 69 GLY B CA 1
ATOM 1619 C C . GLY B 1 80 ? 16.574 4.090 37.218 1.00 28.20 69 GLY B C 1
ATOM 1620 O O . GLY B 1 80 ? 15.897 4.798 36.460 1.00 25.32 69 GLY B O 1
ATOM 1621 N N . ASN B 1 81 ? 17.234 4.558 38.274 1.00 27.45 70 ASN B N 1
ATOM 1622 C CA . ASN B 1 81 ? 17.404 5.990 38.539 1.00 29.17 70 ASN B CA 1
ATOM 1623 C C . ASN B 1 81 ? 17.939 6.734 37.330 1.00 27.83 70 ASN B C 1
ATOM 1624 O O . ASN B 1 81 ? 18.806 6.222 36.619 1.00 27.72 70 ASN B O 1
ATOM 1626 N N . GLY B 1 82 ? 17.422 7.913 37.109 1.00 27.38 71 GLY B N 1
ATOM 1627 C CA . GLY B 1 82 ? 17.883 8.752 36.039 1.00 26.38 71 GLY B CA 1
ATOM 1628 C C . GLY B 1 82 ? 17.255 8.562 34.678 1.00 25.96 71 GLY B C 1
ATOM 1629 O O . GLY B 1 82 ? 17.442 9.372 33.822 1.00 25.83 71 GLY B O 1
ATOM 1630 N N . TRP B 1 83 ? 16.521 7.486 34.494 1.00 23.14 72 TRP B N 1
ATOM 1631 C CA . TRP B 1 83 ? 15.953 7.187 33.207 1.00 22.18 72 TRP B CA 1
ATOM 1632 C C . TRP B 1 83 ? 14.531 7.728 33.057 1.00 21.84 72 TRP B C 1
ATOM 1633 O O . TRP B 1 83 ? 13.735 7.587 33.927 1.00 23.43 72 TRP B O 1
ATOM 1644 N N . SER B 1 84 ? 14.241 8.337 31.932 1.00 21.79 73 SER B N 1
ATOM 1645 C CA A SER B 1 84 ? 13.068 9.081 31.675 0.50 23.65 73 SER B CA 1
ATOM 1646 C CA B SER B 1 84 ? 13.068 9.082 31.675 0.50 23.86 73 SER B CA 1
ATOM 1647 C C . SER B 1 84 ? 12.509 8.492 30.284 1.00 24.25 73 SER B C 1
ATOM 1648 O O . SER B 1 84 ? 13.257 8.149 29.428 1.00 25.23 73 SER B O 1
ATOM 1653 N N . SER B 1 85 ? 11.216 8.456 30.107 1.00 25.39 74 SER B N 1
ATOM 1654 C CA . SER B 1 85 ? 10.630 8.162 28.832 1.00 27.76 74 SER B CA 1
ATOM 1655 C C . SER B 1 85 ? 9.758 9.329 28.343 1.00 29.05 74 SER B C 1
ATOM 1656 O O . SER B 1 85 ? 9.151 9.972 29.126 1.00 28.44 74 SER B O 1
ATOM 1659 N N . PHE B 1 86 ? 9.769 9.609 27.050 1.00 28.94 75 PHE B N 1
ATOM 1660 C CA . PHE B 1 86 ? 8.975 10.678 26.482 1.00 31.84 75 PHE B CA 1
ATOM 1661 C C . PHE B 1 86 ? 7.544 10.215 26.325 1.00 34.45 75 PHE B C 1
ATOM 1662 O O . PHE B 1 86 ? 7.295 9.196 25.756 1.00 34.06 75 PHE B O 1
ATOM 1670 N N . VAL B 1 87 ? 6.609 10.973 26.862 1.00 34.65 76 VAL B N 1
ATOM 1671 C CA . VAL B 1 87 ? 5.240 10.520 26.902 1.00 38.15 76 VAL B CA 1
ATOM 1672 C C . VAL B 1 87 ? 4.466 10.596 25.583 1.00 40.88 76 VAL B C 1
ATOM 1673 O O . VAL B 1 87 ? 3.617 9.804 25.336 1.00 42.22 76 VAL B O 1
ATOM 1677 N N . GLU B 1 88 ? 4.781 11.552 24.741 1.00 42.17 77 GLU B N 1
ATOM 1678 C CA . GLU B 1 88 ? 4.121 11.659 23.446 1.00 47.56 77 GLU B CA 1
ATOM 1679 C C . GLU B 1 88 ? 4.710 10.569 22.562 1.00 49.81 77 GLU B C 1
ATOM 1680 O O . GLU B 1 88 ? 5.929 10.503 22.370 1.00 49.14 77 GLU B O 1
ATOM 1686 N N . LYS B 1 89 ? 3.834 9.688 22.076 1.00 53.77 78 LYS B N 1
ATOM 1687 C CA . LYS B 1 89 ? 4.221 8.578 21.202 1.00 54.14 78 LYS B CA 1
ATOM 1688 C C . LYS B 1 89 ? 5.039 9.069 20.005 1.00 55.09 78 LYS B C 1
ATOM 1689 O O . LYS B 1 89 ? 4.802 10.167 19.484 1.00 54.10 78 LYS B O 1
ATOM 1691 N N . GLY B 1 90 ? 6.000 8.253 19.581 1.00 53.22 79 GLY B N 1
ATOM 1692 C CA . GLY B 1 90 ? 6.862 8.602 18.457 1.00 54.49 79 GLY B CA 1
ATOM 1693 C C . GLY B 1 90 ? 8.344 8.446 18.746 1.00 53.91 79 GLY B C 1
ATOM 1694 O O . GLY B 1 90 ? 9.135 8.261 17.820 1.00 55.76 79 GLY B O 1
ATOM 1695 N N . ILE B 1 91 ? 8.720 8.531 20.014 1.00 50.26 80 ILE B N 1
ATOM 1696 C CA . ILE B 1 91 ? 10.111 8.510 20.446 1.00 47.42 80 ILE B CA 1
ATOM 1697 C C . ILE B 1 91 ? 10.374 7.361 21.419 1.00 46.02 80 ILE B C 1
ATOM 1698 O O . ILE B 1 91 ? 10.142 7.467 22.587 1.00 44.60 80 ILE B O 1
ATOM 1703 N N . GLN B 1 92 ? 10.827 6.249 20.878 1.00 44.79 81 GLN B N 1
ATOM 1704 C CA . GLN B 1 92 ? 10.942 5.010 21.594 1.00 43.52 81 GLN B CA 1
ATOM 1705 C C . GLN B 1 92 ? 12.133 4.937 22.554 1.00 38.66 81 GLN B C 1
ATOM 1706 O O . GLN B 1 92 ? 13.096 5.616 22.401 1.00 38.31 81 GLN B O 1
ATOM 1712 N N . GLY B 1 93 ? 11.999 4.085 23.547 1.00 35.09 82 GLY B N 1
ATOM 1713 C CA . GLY B 1 93 ? 13.003 3.898 24.567 1.00 33.21 82 GLY B CA 1
ATOM 1714 C C . GLY B 1 93 ? 13.022 4.833 25.763 1.00 28.99 82 GLY B C 1
ATOM 1715 O O . GLY B 1 93 ? 12.158 5.619 25.956 1.00 29.00 82 GLY B O 1
ATOM 1716 N N . VAL B 1 94 ? 14.036 4.684 26.581 1.00 25.55 83 VAL B N 1
ATOM 1717 C CA . VAL B 1 94 ? 14.236 5.566 27.731 1.00 24.81 83 VAL B CA 1
ATOM 1718 C C . VAL B 1 94 ? 15.522 6.352 27.504 1.00 23.94 83 VAL B C 1
ATOM 1719 O O . VAL B 1 94 ? 16.415 5.899 26.763 1.00 21.38 83 VAL B O 1
ATOM 1723 N N . PHE B 1 95 ? 15.601 7.519 28.139 1.00 23.94 84 PHE B N 1
ATOM 1724 C CA . PHE B 1 95 ? 16.707 8.448 27.962 1.00 24.96 84 PHE B CA 1
ATOM 1725 C C . PHE B 1 95 ? 17.255 8.845 29.308 1.00 24.40 84 PHE B C 1
ATOM 1726 O O . PHE B 1 95 ? 16.534 8.917 30.301 1.00 22.12 84 PHE B O 1
ATOM 1734 N N . ASN B 1 96 ? 18.526 9.168 29.371 1.00 24.53 85 ASN B N 1
ATOM 1735 C CA . ASN B 1 96 ? 19.065 9.898 30.475 1.00 27.31 85 ASN B CA 1
ATOM 1736 C C . ASN B 1 96 ? 19.947 11.030 29.986 1.00 29.14 85 ASN B C 1
ATOM 1737 O O . ASN B 1 96 ? 20.179 11.139 28.831 1.00 28.41 85 ASN B O 1
ATOM 1742 N N . THR B 1 97 ? 20.409 11.866 30.887 1.00 30.69 86 THR B N 1
ATOM 1743 C CA . THR B 1 97 ? 21.282 12.955 30.531 1.00 33.46 86 THR B CA 1
ATOM 1744 C C . THR B 1 97 ? 22.613 12.865 31.218 1.00 34.80 86 THR B C 1
ATOM 1745 O O . THR B 1 97 ? 23.125 13.839 31.640 1.00 35.38 86 THR B O 1
ATOM 1749 N N . ILE B 1 98 ? 23.175 11.676 31.271 1.00 34.52 87 ILE B N 1
ATOM 1750 C CA . ILE B 1 98 ? 24.482 11.438 31.854 1.00 37.04 87 ILE B CA 1
ATOM 1751 C C . ILE B 1 98 ? 25.570 11.680 30.824 1.00 37.72 87 ILE B C 1
ATOM 1752 O O . ILE B 1 98 ? 25.585 11.083 29.780 1.00 36.36 87 ILE B O 1
ATOM 1757 N N . LYS B 1 99 ? 26.486 12.564 31.158 1.00 40.34 88 LYS B N 1
ATOM 1758 C CA . LYS B 1 99 ? 27.624 12.894 30.321 1.00 40.93 88 LYS B CA 1
ATOM 1759 C C . LYS B 1 99 ? 28.786 12.026 30.702 1.00 40.05 88 LYS B C 1
ATOM 1760 O O . LYS B 1 99 ? 29.774 11.982 30.035 1.00 37.16 88 LYS B O 1
ATOM 1765 N N . GLU B 1 100 ? 28.643 11.350 31.818 1.00 37.53 89 GLU B N 1
ATOM 1766 C CA . GLU B 1 100 ? 29.671 10.400 32.228 1.00 38.64 89 GLU B CA 1
ATOM 1767 C C . GLU B 1 100 ? 29.656 9.231 31.266 1.00 36.47 89 GLU B C 1
ATOM 1768 O O . GLU B 1 100 ? 28.719 9.071 30.483 1.00 36.53 89 GLU B O 1
ATOM 1772 N N . ASP B 1 101 ? 30.703 8.424 31.308 1.00 37.88 90 ASP B N 1
ATOM 1773 C CA . ASP B 1 101 ? 30.895 7.416 30.284 1.00 38.22 90 ASP B CA 1
ATOM 1774 C C . ASP B 1 101 ? 30.015 6.192 30.448 1.00 35.07 90 ASP B C 1
ATOM 1775 O O . ASP B 1 101 ? 29.748 5.501 29.475 1.00 36.83 9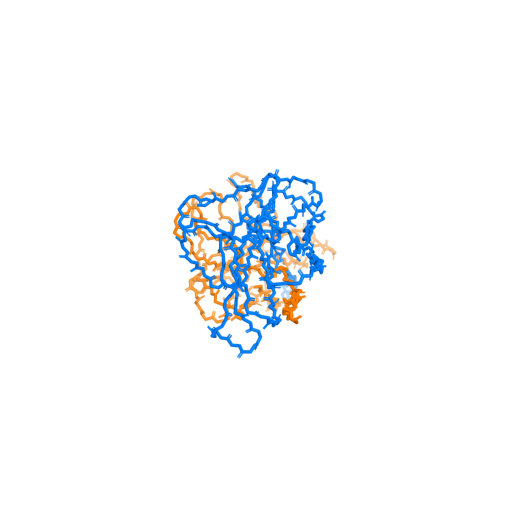0 ASP B O 1
ATOM 1780 N N . ALA B 1 102 ? 29.546 5.933 31.665 1.00 33.57 91 ALA B N 1
ATOM 1781 C CA . ALA B 1 102 ? 28.765 4.721 31.916 1.00 32.15 91 ALA B CA 1
ATOM 1782 C C . ALA B 1 102 ? 27.449 4.938 32.670 1.00 29.61 91 ALA B C 1
ATOM 1783 O O . ALA B 1 102 ? 27.369 5.771 33.583 1.00 31.13 91 ALA B O 1
ATOM 1785 N N . SER B 1 103 ? 26.437 4.155 32.293 1.00 26.40 92 SER B N 1
ATOM 1786 C CA A SER B 1 103 ? 25.116 4.206 32.921 0.50 24.98 92 SER B CA 1
ATOM 1787 C CA B SER B 1 103 ? 25.152 4.196 32.970 0.50 25.14 92 SER B CA 1
ATOM 1788 C C . SER B 1 103 ? 24.542 2.806 33.139 1.00 24.22 92 SER B C 1
ATOM 1789 O O . SER B 1 103 ? 24.574 1.971 32.222 1.00 23.60 92 SER B O 1
ATOM 1794 N N . ILE B 1 104 ? 23.977 2.577 34.323 1.00 23.88 93 ILE B N 1
ATOM 1795 C CA . ILE B 1 104 ? 23.288 1.336 34.655 1.00 24.01 93 ILE B CA 1
ATOM 1796 C C . ILE B 1 104 ? 21.788 1.485 34.383 1.00 24.05 93 ILE B C 1
ATOM 1797 O O . ILE B 1 104 ? 21.208 2.547 34.639 1.00 23.74 93 ILE B O 1
ATOM 1802 N N . PHE B 1 105 ? 21.175 0.426 33.858 1.00 22.18 94 PHE B N 1
ATOM 1803 C CA . PHE B 1 105 ? 19.729 0.332 33.731 1.00 21.69 94 PHE B CA 1
ATOM 1804 C C . PHE B 1 105 ? 19.293 -1.082 34.141 1.00 23.09 94 PHE B C 1
ATOM 1805 O O . PHE B 1 105 ? 20.152 -1.961 34.354 1.00 22.54 94 PHE B O 1
ATOM 1813 N N . TYR B 1 106 ? 17.981 -1.302 34.259 1.00 22.34 95 TYR B N 1
ATOM 1814 C CA . TYR B 1 106 ? 17.443 -2.624 34.594 1.00 22.81 95 TYR B CA 1
ATOM 1815 C C . TYR B 1 106 ? 16.303 -3.035 33.671 1.00 24.40 95 TYR B C 1
ATOM 1816 O O . TYR B 1 106 ? 15.637 -2.185 33.067 1.00 24.94 95 TYR B O 1
ATOM 1825 N N . ILE B 1 107 ? 16.100 -4.345 33.543 1.00 22.66 96 ILE B N 1
ATOM 1826 C CA . ILE B 1 107 ? 14.854 -4.861 33.013 1.00 22.60 96 ILE B CA 1
ATOM 1827 C C . ILE B 1 107 ? 14.023 -5.125 34.255 1.00 23.28 96 ILE B C 1
ATOM 1828 O O . ILE B 1 107 ? 14.475 -5.812 35.184 1.00 22.85 96 ILE B O 1
ATOM 1833 N N . GLU B 1 108 ? 12.838 -4.526 34.309 1.00 23.46 97 GLU B N 1
ATOM 1834 C CA . GLU B 1 108 ? 11.973 -4.660 35.482 1.00 23.64 97 GLU B CA 1
ATOM 1835 C C . GLU B 1 108 ? 10.606 -5.181 35.091 1.00 22.84 97 GLU B C 1
ATOM 1836 O O . GLU B 1 108 ? 10.150 -4.957 33.970 1.00 22.77 97 GLU B O 1
ATOM 1842 N N . VAL B 1 109 ? 9.945 -5.844 36.036 1.00 22.51 98 VAL B N 1
ATOM 1843 C CA . VAL B 1 109 ? 8.579 -6.291 35.848 1.00 22.95 98 VAL B CA 1
ATOM 1844 C C . VAL B 1 109 ? 7.688 -5.051 35.725 1.00 23.97 98 VAL B C 1
ATOM 1845 O O . VAL B 1 109 ? 7.734 -4.153 36.567 1.00 23.96 98 VAL B O 1
ATOM 1849 N N . ASP B 1 110 ? 6.886 -5.012 34.672 1.00 25.55 99 ASP B N 1
ATOM 1850 C CA . ASP B 1 110 ? 6.032 -3.848 34.403 1.00 27.76 99 ASP B CA 1
ATOM 1851 C C . ASP B 1 110 ? 4.598 -4.167 34.837 1.00 28.56 99 ASP B C 1
ATOM 1852 O O . ASP B 1 110 ? 3.840 -4.793 34.095 1.00 30.26 99 ASP B O 1
ATOM 1857 N N . GLY B 1 111 ? 4.253 -3.761 36.055 1.00 28.87 100 GLY B N 1
ATOM 1858 C CA . GLY B 1 111 ? 2.944 -4.064 36.653 1.00 31.66 100 GLY B CA 1
ATOM 1859 C C . GLY B 1 111 ? 2.941 -5.383 37.419 1.00 31.10 100 GLY B C 1
ATOM 1860 O O . GLY B 1 111 ? 3.565 -6.363 36.989 1.00 30.00 100 GLY B O 1
ATOM 1861 N N . ASN B 1 112 ? 2.251 -5.411 38.557 1.00 32.15 101 ASN B N 1
ATOM 1862 C CA . ASN B 1 112 ? 2.116 -6.643 39.355 1.00 32.39 101 ASN B CA 1
ATOM 1863 C C . ASN B 1 112 ? 1.689 -7.832 38.480 1.00 32.07 101 ASN B C 1
ATOM 1864 O O . ASN B 1 112 ? 0.702 -7.737 37.747 1.00 34.05 101 ASN B O 1
ATOM 1869 N N . GLN B 1 113 ? 2.424 -8.943 38.545 1.00 30.14 102 GLN B N 1
ATOM 1870 C CA . GLN B 1 113 ? 2.143 -10.086 37.664 1.00 31.17 102 GLN B CA 1
ATOM 1871 C C . GLN B 1 113 ? 2.418 -11.422 38.326 1.00 31.71 102 GLN B C 1
ATOM 1872 O O . GLN B 1 113 ? 3.475 -11.615 38.945 1.00 31.63 102 GLN B O 1
ATOM 1878 N N . GLN B 1 114 ? 1.465 -12.338 38.184 1.00 31.65 103 GLN B N 1
ATOM 1879 C CA . GLN B 1 114 ? 1.695 -13.740 38.478 1.00 32.42 103 GLN B CA 1
ATOM 1880 C C . GLN B 1 114 ? 2.167 -14.331 37.167 1.00 31.88 103 GLN B C 1
ATOM 1881 O O . GLN B 1 114 ? 1.379 -14.503 36.232 1.00 33.36 103 GLN B O 1
ATOM 1887 N N . VAL B 1 115 ? 3.466 -14.595 37.095 1.00 29.59 104 VAL B N 1
ATOM 1888 C CA . VAL B 1 115 ? 4.130 -14.955 35.854 1.00 28.98 104 VAL B CA 1
ATOM 1889 C C . VAL B 1 115 ? 4.330 -16.452 35.843 1.00 29.93 104 VAL B C 1
ATOM 1890 O O . VAL B 1 115 ? 4.865 -17.025 36.801 1.00 29.25 104 VAL B O 1
ATOM 1894 N N . HIS B 1 116 ? 3.908 -17.084 34.755 1.00 30.43 105 HIS B N 1
ATOM 1895 C CA . HIS B 1 116 ? 4.054 -18.521 34.625 1.00 30.31 105 HIS B CA 1
ATOM 1896 C C . HIS B 1 116 ? 5.526 -18.895 34.502 1.00 29.67 105 HIS B C 1
ATOM 1897 O O . HIS B 1 116 ? 6.268 -18.232 33.775 1.00 28.99 105 HIS B O 1
ATOM 1904 N N . PRO B 1 117 ? 5.951 -19.953 35.226 1.00 29.48 106 PRO B N 1
ATOM 1905 C CA . PRO B 1 117 ? 7.293 -20.501 35.096 1.00 30.11 106 PRO B CA 1
ATOM 1906 C C . PRO B 1 117 ? 7.684 -20.729 33.640 1.00 30.17 106 PRO B C 1
ATOM 1907 O O . PRO B 1 117 ? 6.868 -21.188 32.833 1.00 30.09 106 PRO B O 1
ATOM 1911 N N . GLY B 1 118 ? 8.925 -20.392 33.310 1.00 27.66 107 GLY B N 1
ATOM 1912 C CA . GLY B 1 118 ? 9.423 -20.596 31.965 1.00 28.00 107 GLY B CA 1
ATOM 1913 C C . GLY B 1 118 ? 10.692 -19.801 31.720 1.00 27.96 107 GLY B C 1
ATOM 1914 O O . GLY B 1 118 ? 11.192 -19.135 32.617 1.00 26.57 107 GLY B O 1
ATOM 1915 N N . LYS B 1 119 ? 11.191 -19.882 30.490 1.00 29.38 108 LYS B N 1
ATOM 1916 C CA . LYS B 1 119 ? 12.409 -19.197 30.072 1.00 30.23 108 LYS B CA 1
ATOM 1917 C C . LYS B 1 119 ? 12.059 -18.018 29.177 1.00 29.20 108 LYS B C 1
ATOM 1918 O O . LYS B 1 119 ? 11.415 -18.186 28.147 1.00 28.78 108 LYS B O 1
ATOM 1924 N N . TYR B 1 120 ? 12.510 -16.832 29.579 1.00 27.40 109 TYR B N 1
ATOM 1925 C CA . TYR B 1 120 ? 12.154 -15.588 28.920 1.00 27.11 109 TYR B CA 1
ATOM 1926 C C . TYR B 1 120 ? 13.418 -14.877 28.449 1.00 27.09 109 TYR B C 1
ATOM 1927 O O . TYR B 1 120 ? 14.318 -14.628 29.246 1.00 28.07 109 TYR B O 1
ATOM 1936 N N . LEU B 1 121 ? 13.463 -14.536 27.167 1.00 27.69 110 LEU B N 1
ATOM 1937 C CA . LEU B 1 121 ? 14.627 -13.882 26.567 1.00 27.69 110 LEU B CA 1
ATOM 1938 C C . LEU B 1 121 ? 14.448 -12.360 26.443 1.00 27.71 110 LEU B C 1
ATOM 1939 O O . LEU B 1 121 ? 13.504 -11.881 25.795 1.00 27.08 110 LEU B O 1
ATOM 1944 N N . PHE B 1 122 ? 15.335 -11.606 27.090 1.00 26.53 111 PHE B N 1
ATOM 1945 C CA . PHE B 1 122 ? 15.319 -10.147 26.987 1.00 24.88 111 PHE B CA 1
ATOM 1946 C C . PHE B 1 122 ? 16.358 -9.700 25.966 1.00 26.58 111 PHE B C 1
ATOM 1947 O O . PHE B 1 122 ? 17.521 -10.119 26.047 1.00 26.69 111 PHE B O 1
ATOM 1955 N N . SER B 1 123 ? 15.943 -8.851 25.024 1.00 25.56 112 SER B N 1
ATOM 1956 C CA . SER B 1 123 ? 16.841 -8.228 24.050 1.00 25.81 112 SER B CA 1
ATOM 1957 C C . SER B 1 123 ? 16.728 -6.727 24.200 1.00 25.25 112 SER B C 1
ATOM 1958 O O . SER B 1 123 ? 15.613 -6.184 24.184 1.00 24.84 112 SER B O 1
ATOM 1961 N N . VAL B 1 124 ? 17.870 -6.061 24.348 1.00 24.31 113 VAL B N 1
ATOM 1962 C CA . VAL B 1 124 ? 17.893 -4.596 24.478 1.00 24.18 113 VAL B CA 1
ATOM 1963 C C . VAL B 1 124 ? 18.931 -4.008 23.533 1.00 24.52 113 VAL B C 1
ATOM 1964 O O . VAL B 1 124 ? 19.914 -4.674 23.167 1.00 23.75 113 VAL B O 1
ATOM 1968 N N . SER B 1 125 ? 18.692 -2.769 23.118 1.00 23.82 114 SER B N 1
ATOM 1969 C CA . SER B 1 125 ? 19.633 -2.054 22.275 1.00 24.42 114 SER B CA 1
ATOM 1970 C C . SER B 1 125 ? 19.855 -0.683 22.889 1.00 24.03 114 SER B C 1
ATOM 1971 O O . SER B 1 125 ? 19.047 -0.219 23.704 1.00 22.14 114 SER B O 1
ATOM 1974 N N . GLY B 1 126 ? 20.954 -0.040 22.523 1.00 24.30 115 GLY B N 1
ATOM 1975 C CA . GLY B 1 126 ? 21.250 1.260 23.101 1.00 24.03 115 GLY B CA 1
ATOM 1976 C C . GLY B 1 126 ? 22.302 2.023 22.341 1.00 25.40 115 GLY B C 1
ATOM 1977 O O . GLY B 1 126 ? 23.064 1.448 21.541 1.00 25.27 115 GLY B O 1
ATOM 1978 N N . GLU B 1 127 ? 22.334 3.329 22.593 1.00 25.64 116 GLU B N 1
ATOM 1979 C CA . GLU B 1 127 ? 23.246 4.254 21.918 1.00 27.57 116 GLU B CA 1
ATOM 1980 C C . GLU B 1 127 ? 23.441 5.468 22.821 1.00 27.95 116 GLU B C 1
ATOM 1981 O O . GLU B 1 127 ? 22.656 5.682 23.761 1.00 26.46 116 GLU B O 1
ATOM 1987 N N . CYS B 1 128 ? 24.519 6.215 22.597 1.00 28.53 117 CYS B N 1
ATOM 1988 C CA A CYS B 1 128 ? 24.598 7.559 23.155 0.50 29.83 117 CYS B CA 1
ATOM 1989 C CA B CYS B 1 128 ? 24.660 7.552 23.162 0.50 30.03 117 CYS B CA 1
ATOM 1990 C C . CYS B 1 128 ? 24.131 8.533 22.111 1.00 30.10 117 CYS B C 1
ATOM 1991 O O . CYS B 1 128 ? 24.110 8.212 20.921 1.00 31.18 117 CYS B O 1
ATOM 1996 N N . TYR B 1 129 ? 23.719 9.712 22.549 1.00 28.69 118 TYR B N 1
ATOM 1997 C CA . TYR B 1 129 ? 23.214 10.709 21.624 1.00 29.56 118 TYR B CA 1
ATOM 1998 C C . TYR B 1 129 ? 23.802 12.069 21.973 1.00 30.48 118 TYR B C 1
ATOM 1999 O O . TYR B 1 129 ? 24.296 12.278 23.089 1.00 29.64 118 TYR B O 1
ATOM 2008 N N . ILE B 1 130 ? 23.749 12.994 21.020 1.00 32.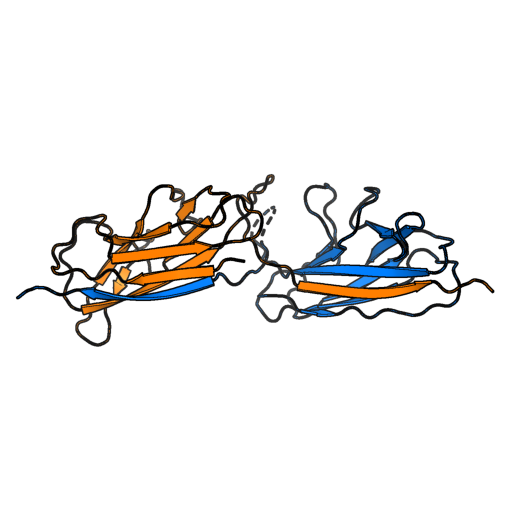95 119 ILE B N 1
ATOM 2009 C CA . ILE B 1 130 ? 24.274 14.338 21.226 1.00 35.84 119 ILE B CA 1
ATOM 2010 C C . ILE B 1 130 ? 23.188 15.390 21.028 1.00 36.41 119 ILE B C 1
ATOM 2011 O O . ILE B 1 130 ? 22.835 15.727 19.897 1.00 36.62 119 ILE B O 1
ATOM 2016 N N . HIS B 1 131 ? 22.648 15.957 22.073 1.00 45.08 120 HIS B N 1
ATOM 2017 C CA . HIS B 1 131 ? 21.579 16.932 21.911 1.00 49.29 120 HIS B CA 1
ATOM 2018 C C . HIS B 1 131 ? 21.816 18.034 20.882 1.00 51.58 120 HIS B C 1
ATOM 2019 O O . HIS B 1 131 ? 22.798 18.710 20.907 1.00 49.73 120 HIS B O 1
ATOM 2026 N N . MET B 1 132 ? 20.875 18.201 19.986 1.00 56.37 121 MET B N 1
ATOM 2027 C CA . MET B 1 132 ? 20.996 19.191 18.952 1.00 61.14 121 MET B CA 1
ATOM 2028 C C . MET B 1 132 ? 20.020 20.356 19.075 1.00 66.17 121 MET B C 1
ATOM 2029 O O . MET B 1 132 ? 18.840 20.173 19.284 1.00 66.82 121 MET B O 1
ATOM 2034 N N . ASP B 1 133 ? 20.556 21.556 18.946 1.00 70.41 122 ASP B N 1
ATOM 2035 C CA . ASP B 1 133 ? 19.772 22.750 18.711 1.00 78.52 122 ASP B CA 1
ATOM 2036 C C . ASP B 1 133 ? 19.492 22.844 17.205 1.00 81.74 122 ASP B C 1
ATOM 2037 O O . ASP B 1 133 ? 20.353 22.597 16.369 1.00 80.97 122 ASP B O 1
ATOM 2039 N N . ASN B 1 134 ? 18.273 23.220 16.892 1.00 87.28 123 ASN B N 1
ATOM 2040 C CA . ASN B 1 134 ? 17.531 22.881 15.684 1.00 90.25 123 ASN B CA 1
ATOM 2041 C C . ASN B 1 134 ? 16.982 21.458 15.726 1.00 90.08 123 ASN B C 1
ATOM 2042 O O . ASN B 1 134 ? 17.058 20.724 14.741 1.00 90.63 123 ASN B O 1
ATOM 2044 N N . LYS B 1 135 ? 16.430 21.076 16.873 1.00 91.26 124 LYS B N 1
ATOM 2045 C CA . LYS B 1 135 ? 15.869 19.742 17.046 1.00 89.15 124 LYS B CA 1
ATOM 2046 C C . LYS B 1 135 ? 14.865 19.418 15.944 1.00 89.71 124 LYS B C 1
ATOM 2047 O O . LYS B 1 135 ? 13.912 20.165 15.722 1.00 94.19 124 LYS B O 1
ATOM 2049 N N . GLN B 1 136 ? 15.086 18.302 15.258 1.00 86.17 125 GLN B N 1
ATOM 2050 C CA . GLN B 1 136 ? 16.225 17.439 15.546 1.00 77.55 125 GLN B CA 1
ATOM 2051 C C . GLN B 1 136 ? 16.285 16.643 16.846 1.00 75.23 125 GLN B C 1
ATOM 2052 O O . GLN B 1 136 ? 16.396 15.417 16.829 1.00 71.79 125 GLN B O 1
ATOM 2054 N N . GLU B 1 137 ? 16.211 17.348 17.970 1.00 74.15 126 GLU B N 1
ATOM 2055 C CA . GLU B 1 137 ? 16.257 16.709 19.279 1.00 70.45 126 GLU B CA 1
ATOM 2056 C C . GLU B 1 137 ? 17.576 15.981 19.514 1.00 64.45 126 GLU B C 1
ATOM 2057 O O . GLU B 1 137 ? 18.645 16.593 19.502 1.00 63.56 126 GLU B O 1
ATOM 2059 N N . PHE B 1 138 ? 17.494 14.672 19.728 1.00 61.02 127 PHE B N 1
ATOM 2060 C CA . PHE B 1 138 ? 18.681 13.859 19.966 1.00 54.53 127 PHE B CA 1
ATOM 2061 C C . PHE B 1 138 ? 19.050 12.892 18.846 1.00 52.97 127 PHE B C 1
ATOM 2062 O O . PHE B 1 138 ? 18.349 11.909 18.604 1.00 55.20 127 PHE B O 1
ATOM 2064 N N . ILE B 1 139 ? 20.155 13.178 18.165 1.00 46.03 128 ILE B N 1
ATOM 2065 C CA . ILE B 1 139 ? 20.619 12.335 17.069 1.00 43.78 128 ILE B CA 1
ATOM 2066 C C . ILE B 1 139 ? 21.648 11.319 17.551 1.00 41.16 128 ILE B C 1
ATOM 2067 O O . ILE B 1 139 ? 22.474 11.619 18.414 1.00 38.92 128 ILE B O 1
ATOM 2072 N N . PRO B 1 140 ? 21.657 10.118 17.053 1.00 40.43 129 PRO B N 1
ATOM 2073 C CA . PRO B 1 140 ? 22.583 9.137 17.559 1.00 38.72 129 PRO B CA 1
ATOM 2074 C C . PRO B 1 140 ? 24.020 9.391 17.186 1.00 37.05 129 PRO B C 1
ATOM 2075 O O . PRO B 1 140 ? 24.336 10.133 16.325 1.00 35.25 129 PRO B O 1
ATOM 2079 N N . LEU B 1 141 ? 24.883 8.675 17.829 1.00 36.92 130 LEU B N 1
ATOM 2080 C CA . LEU B 1 141 ? 26.287 9.046 17.958 1.00 37.62 130 LEU B CA 1
ATOM 2081 C C . LEU B 1 141 ? 27.203 7.873 17.625 1.00 38.25 130 LEU B C 1
ATOM 2082 O O . LEU B 1 141 ? 27.475 7.025 18.474 1.00 38.25 130 LEU B O 1
ATOM 2087 N N . CYS B 1 142 ? 27.675 7.832 16.383 1.00 38.62 131 CYS B N 1
ATOM 2088 C CA . CYS B 1 142 ? 28.569 6.765 15.936 1.00 41.12 131 CYS B CA 1
ATOM 2089 C C . CYS B 1 142 ? 29.750 7.351 15.190 1.00 39.01 131 CYS B C 1
ATOM 2090 O O . CYS B 1 142 ? 29.647 8.433 14.599 1.00 37.04 131 CYS B O 1
ATOM 2093 N N . GLN B 1 143 ? 30.865 6.628 15.238 1.00 37.04 132 GLN B N 1
ATOM 2094 C CA . GLN B 1 143 ? 32.087 7.031 14.577 1.00 37.36 132 GLN B CA 1
ATOM 2095 C C . GLN B 1 143 ? 31.860 7.039 13.073 1.00 35.28 132 GLN B C 1
ATOM 2096 O O . GLN B 1 143 ? 31.457 6.033 12.487 1.00 34.62 132 GLN B O 1
ATOM 2098 N N . ALA B 1 144 ? 32.089 8.188 12.452 1.00 33.87 133 ALA B N 1
ATOM 2099 C CA . ALA B 1 144 ? 32.029 8.274 10.998 1.00 32.88 133 ALA B CA 1
ATOM 2100 C C . ALA B 1 144 ? 33.216 7.537 10.382 1.00 32.27 133 ALA B C 1
ATOM 2101 O O . ALA B 1 144 ? 34.311 7.528 10.951 1.00 31.83 133 ALA B O 1
ATOM 2103 N N . ALA B 1 145 ? 32.984 6.914 9.230 1.00 29.97 134 ALA B N 1
ATOM 2104 C CA . ALA B 1 145 ? 34.059 6.383 8.403 1.00 31.50 134 ALA B CA 1
ATOM 2105 C C . ALA B 1 145 ? 35.012 7.526 8.062 1.00 30.86 134 ALA B C 1
ATOM 2106 O O . ALA B 1 145 ? 34.570 8.640 7.764 1.00 28.04 134 ALA B O 1
ATOM 2108 N N . THR B 1 146 ? 36.311 7.249 8.129 1.00 30.55 135 THR B N 1
ATOM 2109 C CA . THR B 1 146 ? 37.329 8.262 7.877 1.00 30.81 135 THR B CA 1
ATOM 2110 C C . THR B 1 146 ? 38.448 7.694 7.013 1.00 31.67 135 THR B C 1
ATOM 2111 O O . THR B 1 146 ? 38.785 6.505 7.102 1.00 31.46 135 THR B O 1
ATOM 2115 N N . ILE B 1 147 ? 39.008 8.542 6.159 1.00 29.54 136 ILE B N 1
ATOM 2116 C CA . ILE B 1 147 ? 40.173 8.164 5.374 1.00 31.12 136 ILE B CA 1
ATOM 2117 C C . ILE B 1 147 ? 41.063 9.391 5.166 1.00 29.86 136 ILE B C 1
ATOM 2118 O O . ILE B 1 147 ? 40.595 10.535 5.258 1.00 28.57 136 ILE B O 1
ATOM 2123 N N . THR B 1 148 ? 42.348 9.151 4.933 1.00 29.45 137 THR B N 1
ATOM 2124 C CA . THR B 1 148 ? 43.285 10.225 4.600 1.00 29.45 137 THR B CA 1
ATOM 2125 C C . THR B 1 148 ? 44.008 9.934 3.295 1.00 30.26 137 THR B C 1
ATOM 2126 O O . THR B 1 148 ? 44.235 8.776 2.958 1.00 28.89 137 THR B O 1
ATOM 2130 N N . ALA B 1 149 ? 44.354 10.995 2.566 1.00 27.84 138 ALA B N 1
ATOM 2131 C CA . ALA B 1 149 ? 45.256 10.907 1.426 1.00 29.34 138 ALA B CA 1
ATOM 2132 C C . ALA B 1 149 ? 46.230 12.080 1.523 1.00 30.01 138 ALA B C 1
ATOM 2133 O O . ALA B 1 149 ? 45.874 13.158 1.994 1.00 28.02 138 ALA B O 1
ATOM 2135 N N . GLN B 1 150 ? 47.462 11.860 1.093 1.00 30.23 139 GLN B N 1
ATOM 2136 C CA . GLN B 1 150 ? 48.454 12.909 1.135 1.00 31.36 139 GLN B CA 1
ATOM 2137 C C . GLN B 1 150 ? 48.647 13.477 -0.266 1.00 30.52 139 GLN B C 1
ATOM 2138 O O . GLN B 1 150 ? 48.815 12.726 -1.223 1.00 31.40 139 GLN B O 1
ATOM 2144 N N . HIS B 1 151 ? 48.599 14.800 -0.382 1.00 28.55 140 HIS B N 1
ATOM 2145 C CA . HIS B 1 151 ? 48.894 15.465 -1.643 1.00 27.52 140 HIS B CA 1
ATOM 2146 C C . HIS B 1 151 ? 50.198 16.253 -1.552 1.00 28.37 140 HIS B C 1
ATOM 2147 O O . HIS B 1 151 ? 50.396 17.050 -0.632 1.00 27.74 140 HIS B O 1
ATOM 2154 N N . THR B 1 152 ? 51.080 16.020 -2.517 1.00 27.98 141 THR B N 1
ATOM 2155 C CA . THR B 1 152 ? 52.326 16.744 -2.603 1.00 27.70 141 THR B CA 1
ATOM 2156 C C . THR B 1 152 ? 52.198 17.919 -3.576 1.00 25.55 141 THR B C 1
ATOM 2157 O O . THR B 1 152 ? 51.735 17.768 -4.704 1.00 25.41 141 THR B O 1
ATOM 2161 N N . VAL B 1 153 ? 52.600 19.095 -3.119 1.00 25.53 142 VAL B N 1
ATOM 2162 C CA . VAL B 1 153 ? 52.755 20.226 -4.010 1.00 26.06 142 VAL B CA 1
ATOM 2163 C C . VAL B 1 153 ? 54.237 20.285 -4.344 1.00 27.44 142 VAL B C 1
ATOM 2164 O O . VAL B 1 153 ? 55.075 20.408 -3.454 1.00 27.16 142 VAL B O 1
ATOM 2168 N N . GLU B 1 154 ? 54.547 20.146 -5.633 1.00 30.20 143 GLU B N 1
ATOM 2169 C CA . GLU B 1 154 ? 55.925 20.034 -6.097 1.00 33.36 143 GLU B CA 1
ATOM 2170 C C . GLU B 1 154 ? 56.625 21.376 -6.070 1.00 35.41 143 GLU B C 1
ATOM 2171 O O . GLU B 1 154 ? 55.995 22.428 -6.255 1.00 34.65 143 GLU B O 1
ATOM 2175 N N . LYS B 1 155 ? 57.933 21.328 -5.834 1.00 37.43 144 LYS B N 1
ATOM 2176 C CA . LYS B 1 155 ? 58.799 22.496 -5.966 1.00 38.02 144 LYS B CA 1
ATOM 2177 C C . LYS B 1 155 ? 58.699 23.100 -7.365 1.00 36.50 144 LYS B C 1
ATOM 2178 O O . LYS B 1 155 ? 58.340 22.417 -8.337 1.00 34.85 144 LYS B O 1
ATOM 2184 N N . LEU B 1 156 ? 59.050 24.364 -7.460 1.00 36.33 145 LEU B N 1
ATOM 2185 C CA . LEU B 1 156 ? 59.054 25.064 -8.713 1.00 36.35 145 LEU B CA 1
ATOM 2186 C C . LEU B 1 156 ? 60.153 24.573 -9.630 1.00 39.66 145 LEU B C 1
ATOM 2187 O O . LEU B 1 156 ? 59.928 24.269 -10.759 1.00 38.44 145 LEU B O 1
ATOM 2192 N N . ASN B 1 157 ? 61.349 24.530 -9.091 1.00 44.01 146 ASN B N 1
ATOM 2193 C CA . ASN B 1 157 ? 62.584 24.266 -9.839 1.00 48.11 146 ASN B CA 1
ATOM 2194 C C . ASN B 1 157 ? 62.896 25.301 -10.932 1.00 46.62 146 ASN B C 1
ATOM 2195 O O . ASN B 1 157 ? 63.030 25.001 -12.115 1.00 44.40 146 ASN B O 1
#

Nearest PDB structures (foldseek):
  5d55-assembly1_B  TM=1.007E+00  e=9.797E-26  Escherichia coli
  5d55-assembly1_A  TM=8.856E-01  e=2.053E-20  Escherichia coli
  2axw-a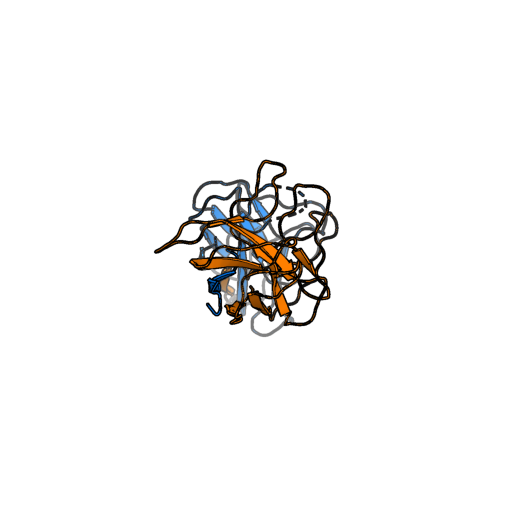ssembly1_B  TM=8.168E-01  e=8.387E-12  Escherichia coli
  4or1-assembly1_A  TM=8.896E-01  e=5.230E-11  Escherichia coli
  4or1-assembly2_B  TM=8.277E-01  e=1.066E-10  Escherichia coli

CATH classification: 2.60.40.1570

Organism: Escherichia coli (NCBI:txid562)

Radius of gyration: 25.31 Å; Cα contacts (8 Å, |Δi|>4): 810; chains: 2; bounding box: 65×58×57 Å

Solvent-accessible surface area: 15457 Å² total; per-residue (Å²): 31,88,10,67,12,82,21,128,35,54,141,92,102,27,12,135,12,116,55,26,46,86,0,0,37,0,105,0,67,2,88,70,131,9,23,0,0,47,0,53,5,73,33,124,63,49,62,59,56,46,4,47,5,19,10,57,7,96,83,14,100,113,53,70,0,98,0,63,14,11,27,155,57,34,72,41,104,141,128,110,71,42,69,3,7,32,5,116,59,154,118,87,34,3,75,0,50,0,18,0,28,29,106,32,146,3,95,37,26,87,0,85,0,24,0,6,0,20,1,31,37,134,150,102,59,16,44,30,168,22,28,76,65,64,13,86,2,64,3,74,102,134,168,83,17,56,15,59,18,134,55,88,164,80,104,22,13,131,4,126,65,23,28,90,0,0,36,1,96,0,62,1,84,76,124,7,25,0,0,48,0,52,5,69,32,78,60,56,73,62,73,62,24,65,32,30,12,102,0,77,121,52,71,75,79,60,0,81,0,73,16,8,24,106,57,31,74,72,113,150,143,96,75,78,91,11,19,15,8,108,66,138,108,70,53,10,83,0,46,0,17,0,28,28,115,31,145,1,74,42,12,74,0,95,0,20,0,5,0,21,0,11,66,120,60,97,73,75,31,50,21,5,15,26,37,76,29,20,74,65,71,13,83,4,54,4,67,152,139,181

Secondary structure (P-SEA, 3-state):
cbbbbbbbbbbbcccccccccccbbbbbbbcccccbbbbbbcccccccccccccccccccccbbbbbbbbcccbbbbcccccbbbbbbccccbbbbbbcccccccccbbbbbbbbbcbbbbcccccccccccbbbbbbbbccc/cbbbbbbbbbbcccccccccccbbbbbbbcccccbbbbbbcccccccccccbbbbbcccccbbbbbbbbcccccccccccccbbbbbccccbbbbbbcccccccccbbbbbbbbbcbbbbbbcccccbbbbbbcbbbbbbbbbcccc